Protein 6WSK (pdb70)

Foldseek 3Di:
DDALLVLLLLVFAAAQAQDPNAHQRGRPDHGDDVVVSVVVSVVLLVVLVVLQCPDPQRNLLLVQDDRQLNSLSSSVCSNPNSVVSSVPRVLSVCSSVVVLVVSLVVQCVDPVCVVQVLSSNQSSVSSNPVDNVSCPVVVFWDRDKKKKKKFKAWPDPSHFWAPPVATEAEAQTKIKIKMQMPPCPWDWQWKAKQNFIWGWDWDPVTITITMGHRYPPDFDDPPDWDKGKIWIAIDQQAIAIDIHIYGYDYPVPCVVRVDHHTFRIKMWMWITGNDDNHIGTRDIDGD

Secondary structure (DSSP, 8-state):
---HHHHHHHHS-EEEEEE--EEEETEE--B--HHHHHHHHHHHHHHHHHHHHH-TTTHHHHHHS-HHHHHHHHHHHHHH-HHHHHT-HHHHHHHHTT-HHHHHHHHHTSHHHHHSHHHHHHHHHHHHHSS-HHHHTTTTB-SS-EEEEEEEEETTTTB--EE--EEEEESS-EEEEEEEEESTT--B-EEEETTEEEE-EEE--EEEEEEEE-TTPPPPPTT--EEEEEEEEBSSS-EEEEEEEEEEE-STTGGGGSSSEE-S-EEEEEE-BSS-SS-EEEEEEE-

Nearest PDB structures (foldseek):
  6wsk-assembly1_A  TM=1.003E+00  e=3.583E-63  Tequatrovirus T4
  4wtv-assembly1_A  TM=9.875E-01  e=9.899E-20  Homo sapiens
  2ntg-assembly1_A  TM=9.918E-01  e=1.244E-19  Tequatrovirus T4
  6iih-assembly1_B  TM=9.954E-01  e=2.771E-19  Tequatrovirus T4
  5vnq-assembly1_A  TM=9.896E-01  e=2.934E-19  Tequatrovirus T4

Organism: Rattus norvegicus (NCBI:txid10116)

InterPro domains:
  IPR029204 CB1 cannabinoid receptor-interacting protein 1 [PF15043] (6-163)
  IPR029204 CB1 cannabinoid receptor-interacting protein 1 [PTHR31952] (1-163)

Sequence (287 aa):
GMNIFEMLRIDQRLRLKIYKYTIGIGHLLGVITKDEAEKLFNQDVDAAVRGILRNAKLKPVYDSLDAVRRAALINMVFQMGETGVAGFTNSLRMLQQKRWDEAAVNLAKSSIWYNQTPNRAKRVITTFRRTGTWDAYAAHMGDLPGIVRLSIALRIQPNDGPVFFKRTIKLLTGSSSYKVEVKIKPTTLQVENISIGGVLVPLELKCRVVYTGIYDTEGVAPTKSGERQPIQITMPFTDIGTFETVWQVKFYNYHKRDHCQWGSPFSSVIEEYECKPNETRSSLMWVNKESFL

Solvent-accessible surface area: 15474 Å² total; per-residue (Å²): 117,45,55,16,66,75,0,0,93,28,19,31,88,41,74,54,118,77,102,190,162,28,10,1,8,15,42,116,120,82,121,40,75,132,111,95,1,72,139,41,1,55,90,29,3,73,46,7,35,141,6,0,73,183,24,94,99,0,84,57,4,25,66,40,6,60,80,30,27,76,4,0,1,9,0,2,7,26,54,60,31,37,116,33,0,10,54,38,66,76,4,9,108,24,2,75,93,112,117,53,95,80,0,10,102,46,2,38,160,24,119,9,53,99,126,49,55,63,19,0,122,34,0,15,20,0,0,110,40,18,52,50,97,25,0,66,60,12,94,28,29,52,99,42,44,5,47,0,6,1,12,0,67,34,55,126,131,90,11,75,5,25,30,168,169,25,1,18,0,25,24,53,22,36,2,104,3,69,0,78,0,89,59,76,114,25,103,7,123,53,0,24,0,38,68,34,103,0,87,12,107,96,99,164,108,24,22,11,43,13,93,2,65,0,126,86,36,70,65,19,160,107,78,100,125,56,81,11,102,0,27,0,66,14,83,136,31,32,30,0,49,22,70,4,51,0,40,7,18,60,167,150,100,116,92,68,15,123,179,39,42,86,4,56,30,0,24,0,54,0,14,5,11,134,118,99,105,62,4,40,54,53,116,76,27,41,131

Radius of gyration: 22.79 Å; Cα contacts (8 Å, |Δi|>4): 601; chains: 1; bounding box: 41×59×58 Å

GO terms:
  GO:0005515 protein binding (F, IDA)
  GO:0031718 type 1 cannabinoid receptor binding (F, IPI)

B-factor: mean 41.21, std 32.48, range [12.9, 274.69]

Structure (mmCIF, N/CA/C/O backbone):
data_6WSK
#
_entry.id   6WSK
#
_cell.length_a   68.177
_cell.length_b   68.177
_cell.length_c   146.648
_cell.angle_alpha   90.000
_cell.angle_beta   90.000
_cell.angle_gamma   90.000
#
_symmetry.space_group_name_H-M   'P 41 21 2'
#
loop_
_entity.id
_entity.type
_entity.pdbx_description
1 polymer 'Endolysin,CB1 cannabinoid receptor-interacting protein 1 fusion'
2 water water
#
loop_
_atom_site.group_PDB
_atom_site.id
_atom_site.type_symbol
_atom_site.label_atom_id
_atom_site.label_alt_id
_atom_site.label_comp_id
_atom_site.label_asym_id
_atom_site.label_entity_id
_atom_site.label_seq_id
_atom_site.pdbx_PDB_ins_code
_atom_site.Cartn_x
_atom_site.Cartn_y
_atom_site.Cartn_z
_atom_site.occupancy
_atom_site.B_iso_or_equiv
_atom_site.auth_seq_id
_atom_site.auth_comp_id
_atom_site.auth_asym_id
_atom_site.auth_atom_id
_atom_site.pdbx_PDB_model_num
ATOM 1 N N . GLY A 1 18 ? 39.77067 42.23301 30.69919 1.000 44.03881 -165 GLY A N 1
ATOM 2 C CA . GLY A 1 18 ? 40.69030 43.28307 31.10968 1.000 37.39150 -165 GLY A CA 1
ATOM 3 C C . GLY A 1 18 ? 41.42004 42.98940 32.40986 1.000 37.95314 -165 GLY A C 1
ATOM 4 O O . GLY A 1 18 ? 41.93854 43.89764 33.05976 1.000 28.92847 -165 GLY A O 1
ATOM 8 N N . MET A 1 19 ? 41.43424 41.71949 32.80027 1.000 26.40749 -164 MET A N 1
ATOM 9 C CA . MET A 1 19 ? 42.22548 41.27593 33.93846 1.000 35.57637 -164 MET A CA 1
ATOM 10 C C . MET A 1 19 ? 43.67653 41.70779 33.74664 1.000 21.63742 -164 MET A C 1
ATOM 11 O O . MET A 1 19 ? 44.14830 41.84375 32.61175 1.000 25.10360 -164 MET A O 1
ATOM 25 N N . ASN A 1 20 ? 44.42309 41.86001 34.85145 1.000 21.63337 -163 ASN A N 1
ATOM 26 C CA . ASN A 1 20 ? 45.72569 42.50411 34.72700 1.000 21.08193 -163 ASN A CA 1
ATOM 27 C C . ASN A 1 20 ? 46.57846 42.28506 35.97666 1.000 18.15695 -163 ASN A C 1
ATOM 28 O O . ASN A 1 20 ? 46.16217 41.66498 36.96344 1.000 18.98873 -163 ASN A O 1
ATOM 39 N N . ILE A 1 21 ? 47.80812 42.77900 35.90689 1.000 16.21166 -162 ILE A N 1
ATOM 40 C CA . ILE A 1 21 ? 48.78444 42.56157 36.96259 1.000 16.83112 -162 ILE A CA 1
ATOM 41 C C . ILE A 1 21 ? 48.30537 43.07078 38.31737 1.000 16.53791 -162 ILE A C 1
ATOM 42 O O . ILE A 1 21 ? 48.63184 42.48373 39.35497 1.000 18.38292 -162 ILE A O 1
ATOM 58 N N . PHE A 1 22 ? 47.61037 44.21445 38.35479 1.000 18.29994 -161 PHE A N 1
ATOM 59 C CA . PHE A 1 22 ? 47.14362 44.73399 39.63274 1.000 19.37248 -161 PHE A CA 1
ATOM 60 C C . PHE A 1 22 ? 46.18003 43.76088 40.30903 1.000 19.68993 -161 PHE A C 1
ATOM 61 O O . PHE A 1 22 ? 46.33244 43.43307 41.49349 1.000 20.28844 -161 PHE A O 1
ATOM 78 N N . GLU A 1 23 ? 45.20587 43.24853 39.56341 1.000 17.73387 -160 GLU A N 1
ATOM 79 C CA . GLU A 1 23 ? 44.26316 42.29862 40.15065 1.000 16.80016 -160 GLU A CA 1
ATOM 80 C C . GLU A 1 23 ? 44.94803 40.98106 40.45591 1.000 22.32105 -160 GLU A C 1
ATOM 81 O O . GLU A 1 23 ? 44.61881 40.28795 41.42679 1.000 20.74656 -160 GLU A O 1
ATOM 93 N N . MET A 1 24 ? 45.89057 40.59952 39.61197 1.000 18.33338 -159 MET A N 1
ATOM 94 C CA . MET A 1 24 ? 46.62477 39.37094 39.85046 1.000 18.28666 -159 MET A CA 1
ATOM 95 C C . MET A 1 24 ? 47.36375 39.42331 41.17207 1.000 20.73339 -159 MET A C 1
ATOM 96 O O . MET A 1 24 ? 47.29391 38.48329 41.97654 1.000 17.81632 -159 MET A O 1
ATOM 110 N N . LEU A 1 25 ? 48.06302 40.53413 41.43069 1.000 17.12240 -158 LEU A N 1
ATOM 111 C CA . LEU A 1 25 ? 48.76852 40.69042 42.67733 1.000 18.18978 -158 LEU A CA 1
ATOM 112 C C . LEU A 1 25 ? 47.80877 40.84607 43.84607 1.000 18.67416 -158 LEU A C 1
ATOM 113 O O . LEU A 1 25 ? 48.13303 40.40877 44.94989 1.000 18.23341 -158 LEU A O 1
ATOM 129 N N . ARG A 1 26 ? 46.62631 41.43552 43.64971 1.000 19.65504 -157 ARG A N 1
ATOM 130 C CA . ARG A 1 26 ? 45.66225 41.48605 44.75231 1.000 20.59248 -157 ARG A CA 1
ATOM 131 C C . ARG A 1 26 ? 45.20822 40.08885 45.16636 1.000 19.08669 -157 ARG A C 1
ATOM 132 O O . ARG A 1 26 ? 44.94110 39.85364 46.35103 1.000 22.74272 -157 ARG A O 1
ATOM 153 N N . ILE A 1 27 ? 45.16559 39.13467 44.22971 1.000 20.60661 -156 ILE A N 1
ATOM 154 C CA . ILE A 1 27 ? 44.84718 37.75019 44.56122 1.000 18.66046 -156 ILE A CA 1
ATOM 155 C C . ILE A 1 27 ? 46.03694 37.07541 45.23416 1.000 19.83704 -156 ILE A C 1
ATOM 156 O O . ILE A 1 27 ? 45.87279 36.31772 46.20383 1.000 22.90906 -156 ILE A O 1
ATOM 172 N N . ASP A 1 28 ? 47.25938 37.31580 44.73390 1.000 19.13484 -155 ASP A N 1
ATOM 173 C CA . ASP A 1 28 ? 48.42364 36.55734 45.17151 1.000 20.06117 -155 ASP A CA 1
ATOM 174 C C . ASP A 1 28 ? 49.08451 37.07840 46.44449 1.000 23.32849 -155 ASP A C 1
ATOM 175 O O . ASP A 1 28 ? 49.87280 36.33707 47.04630 1.000 24.63843 -155 ASP A O 1
AT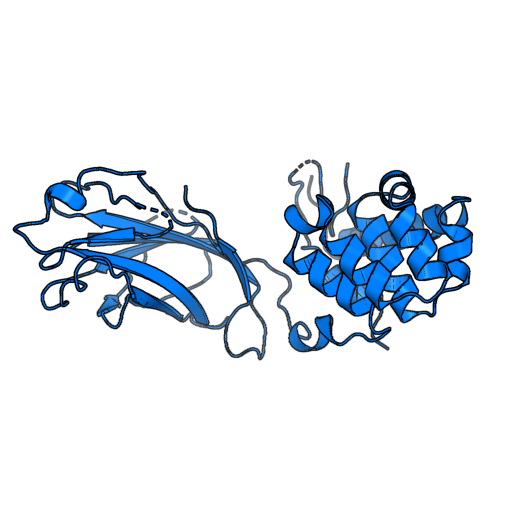OM 184 N N . GLN A 1 29 ? 48.84553 38.33519 46.82581 1.000 19.27444 -154 GLN A N 1
ATOM 185 C CA . GLN A 1 29 ? 49.56399 38.99289 47.91830 1.000 22.84084 -154 GLN A CA 1
ATOM 186 C C . GLN A 1 29 ? 48.55152 39.58177 48.87939 1.000 23.66463 -154 GLN A C 1
ATOM 187 O O . GLN A 1 29 ? 47.74254 40.43381 48.49686 1.000 26.94569 -154 GLN A O 1
ATOM 201 N N . ARG A 1 30 ? 48.59480 39.12864 50.13701 1.000 32.46928 -153 ARG A N 1
ATOM 202 C CA . ARG A 1 30 ? 47.61857 39.60181 51.10204 1.000 46.25939 -153 ARG A CA 1
ATOM 203 C C . ARG A 1 30 ? 47.92161 41.04295 51.48020 1.000 31.68144 -153 ARG A C 1
ATOM 204 O O . ARG A 1 30 ? 49.06477 41.49672 51.42187 1.000 26.45398 -153 ARG A O 1
ATOM 225 N N . LEU A 1 31 ? 46.86968 41.76805 51.82899 1.000 40.42870 -152 LEU A N 1
ATOM 226 C CA . LEU A 1 31 ? 46.97416 43.16314 52.21373 1.000 34.10113 -152 LEU A CA 1
ATOM 227 C C . LEU A 1 31 ? 47.08346 43.23423 53.73260 1.000 48.38162 -152 LEU A C 1
ATOM 228 O O . LEU A 1 31 ? 46.30901 42.58446 54.43748 1.000 38.00290 -152 LEU A O 1
ATOM 244 N N . ARG A 1 32 ? 48.05429 43.99235 54.23261 1.000 56.27733 -151 ARG A N 1
ATOM 245 C CA . ARG A 1 32 ? 48.16032 44.24219 55.66172 1.000 54.72201 -151 ARG A CA 1
ATOM 246 C C . ARG A 1 32 ? 48.30184 45.73382 55.90266 1.000 41.26204 -151 ARG A C 1
ATOM 247 O O . ARG A 1 32 ? 49.11441 46.40217 55.26122 1.000 45.09707 -151 ARG A O 1
ATOM 268 N N . LEU A 1 33 ? 47.51439 46.24548 56.84388 1.000 65.17549 -150 LEU A N 1
ATOM 269 C CA . LEU A 1 33 ? 47.55952 47.64868 57.22270 1.000 65.19409 -150 LEU A CA 1
ATOM 270 C C . LEU A 1 33 ? 48.43556 47.91358 58.44299 1.000 74.61727 -150 LEU A C 1
ATOM 271 O O . LEU A 1 33 ? 48.63630 49.07969 58.79741 1.000 80.04603 -150 LEU A O 1
ATOM 287 N N . LYS A 1 34 ? 48.96953 46.87288 59.08213 1.000 79.06462 -149 LYS A N 1
ATOM 288 C CA . LYS A 1 34 ? 49.89980 47.02887 60.19157 1.000 78.17019 -149 LYS A CA 1
ATOM 289 C C . LYS A 1 34 ? 51.16458 46.23783 59.89542 1.000 52.90701 -149 LYS A C 1
ATOM 290 O O . LYS A 1 34 ? 51.10374 45.15715 59.30331 1.000 52.03594 -149 LYS A O 1
ATOM 309 N N . ILE A 1 35 ? 52.31089 46.76728 60.32889 1.000 45.50382 -148 ILE A N 1
ATOM 310 C CA . ILE A 1 35 ? 53.58724 46.17015 59.95558 1.000 38.93105 -148 ILE A CA 1
ATOM 311 C C . ILE A 1 35 ? 53.62812 44.70744 60.37121 1.000 51.23058 -148 ILE A C 1
ATOM 312 O O . ILE A 1 35 ? 53.14736 44.32818 61.44762 1.000 53.93804 -148 ILE A O 1
ATOM 328 N N . TYR A 1 36 ? 54.22993 43.88205 59.51623 1.000 58.03033 -147 TYR A N 1
ATOM 329 C CA . TYR A 1 36 ? 54.35685 42.44753 59.72289 1.000 83.56076 -147 TYR A CA 1
ATOM 330 C C . TYR A 1 36 ? 55.59010 41.97872 58.96303 1.000 99.80757 -147 TYR A C 1
ATOM 331 O O . TYR A 1 36 ? 55.97808 42.58177 57.95891 1.000 113.12657 -147 TYR A O 1
ATOM 349 N N . LYS A 1 37 ? 56.21384 40.91129 59.45467 1.000 106.52563 -146 LYS A N 1
ATOM 350 C CA . LYS A 1 37 ? 57.42980 40.38797 58.82686 1.000 106.24647 -146 LYS A CA 1
ATOM 351 C C . LYS A 1 37 ? 57.09135 39.51407 57.62017 1.000 88.50794 -146 LYS A C 1
ATOM 352 O O . LYS A 1 37 ? 56.49139 38.44639 57.76469 1.000 61.37832 -146 LYS A O 1
ATOM 371 N N . TYR A 1 43 ? 60.71073 43.03630 57.48814 1.000 75.00127 -140 TYR A N 1
ATOM 372 C CA . TYR A 1 43 ? 59.46020 43.70978 57.82484 1.000 88.03481 -140 TYR A CA 1
ATOM 373 C C . TYR A 1 43 ? 58.63386 43.92218 56.56343 1.000 71.02428 -140 TYR A C 1
ATOM 374 O O . TYR A 1 43 ? 59.18346 43.90032 55.45265 1.000 57.24623 -140 TYR A O 1
ATOM 391 N N . THR A 1 44 ? 57.32774 44.15530 56.70579 1.000 55.97830 -139 THR A N 1
ATOM 392 C CA . THR A 1 44 ? 56.45589 44.26639 55.54351 1.000 47.80167 -139 THR A CA 1
ATOM 393 C C . THR A 1 44 ? 55.14447 44.92216 55.94651 1.000 59.99493 -139 THR A C 1
ATOM 394 O O . THR A 1 44 ? 54.69920 44.80016 57.09014 1.000 72.31406 -139 THR A O 1
ATOM 405 N N . ILE A 1 45 ? 54.52733 45.61745 54.98496 1.000 50.76280 -138 ILE A N 1
ATOM 406 C CA . ILE A 1 45 ? 53.24344 46.27890 55.19178 1.000 49.36541 -138 ILE A CA 1
ATOM 407 C C . ILE A 1 45 ? 52.52564 46.40028 53.85122 1.000 33.17333 -138 ILE A C 1
ATOM 408 O O . ILE A 1 45 ? 53.12698 46.25091 52.79398 1.000 31.05275 -138 ILE A O 1
ATOM 424 N N . GLY A 1 46 ? 51.23385 46.71609 53.90284 1.000 26.72864 -137 GLY A N 1
ATOM 425 C CA . GLY A 1 46 ? 50.47504 46.94208 52.67632 1.000 31.04983 -137 GLY A CA 1
ATOM 426 C C . GLY A 1 46 ? 50.32449 45.65812 51.88733 1.000 35.25719 -137 GLY A C 1
ATOM 427 O O . GLY A 1 46 ? 50.16190 44.57045 52.45129 1.000 28.45299 -137 GLY A O 1
ATOM 431 N N . ILE A 1 47 ? 50.37522 45.77868 50.56475 1.000 26.13905 -136 ILE A N 1
ATOM 432 C CA . ILE A 1 47 ? 50.31081 44.60282 49.68351 1.000 30.47122 -136 ILE A CA 1
ATOM 433 C C . ILE A 1 47 ? 51.77006 44.23669 49.40386 1.000 29.47151 -136 ILE A C 1
ATOM 434 O O . ILE A 1 47 ? 52.35981 44.60538 48.39202 1.000 26.36244 -136 ILE A O 1
ATOM 450 N N . GLY A 1 48 ? 52.35778 43.54098 50.36149 1.000 37.17449 -135 GLY A N 1
ATOM 451 C CA . GLY A 1 48 ? 53.71488 43.05864 50.19801 1.000 38.09080 -135 GLY A CA 1
ATOM 452 C C . GLY A 1 48 ? 54.75926 44.13809 50.03767 1.000 30.24894 -135 GLY A C 1
ATOM 453 O O . GLY A 1 48 ? 55.74408 43.93837 49.31664 1.000 39.13426 -135 GLY A O 1
ATOM 457 N N . HIS A 1 49 ? 54.58723 45.27430 50.71048 1.000 30.77248 -134 HIS A N 1
ATOM 458 C CA . HIS A 1 49 ? 55.60529 46.31402 50.69378 1.000 33.21269 -134 HIS A CA 1
ATOM 459 C C . H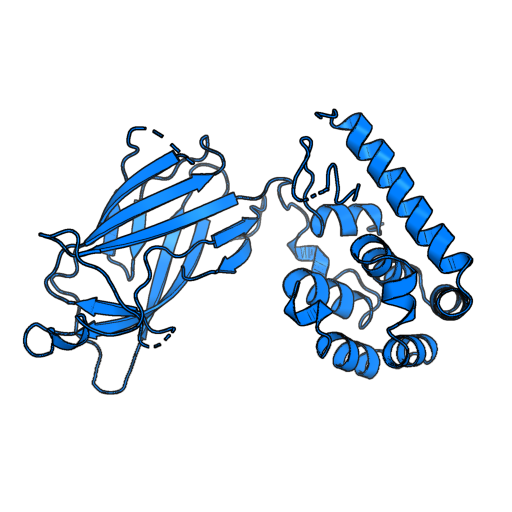IS A 1 49 ? 56.64976 46.01882 51.76269 1.000 41.23390 -134 HIS A C 1
ATOM 460 O O . HIS A 1 49 ? 56.38502 46.16558 52.95942 1.000 40.47372 -134 HIS A O 1
ATOM 474 N N . LEU A 1 50 ? 57.84362 45.64632 51.32018 1.000 41.53004 -133 LEU A N 1
ATOM 475 C CA . LEU A 1 50 ? 58.97433 45.39455 52.20035 1.000 62.38291 -133 LEU A CA 1
ATOM 476 C C . LEU A 1 50 ? 59.49186 46.69970 52.80060 1.000 70.41971 -133 LEU A C 1
ATOM 477 O O . LEU A 1 50 ? 59.23579 47.79289 52.29216 1.000 59.04885 -133 LEU A O 1
ATOM 493 N N . LEU A 1 51 ? 60.24605 46.57425 53.89031 1.000 93.58443 -132 LEU A N 1
ATOM 494 C CA . LEU A 1 51 ? 60.80751 47.73944 54.57269 1.000 76.20373 -132 LEU A CA 1
ATOM 495 C C . LEU A 1 51 ? 62.25494 47.48632 55.00676 1.000 87.33128 -132 LEU A C 1
ATOM 496 O O . LEU A 1 51 ? 62.62743 46.36792 55.37628 1.000 87.73067 -132 LEU A O 1
ATOM 512 N N . GLY A 1 74 ? 52.86034 52.99510 62.96702 1.000 77.37153 -109 GLY A N 1
ATOM 513 C CA . GLY A 1 74 ? 53.09165 51.80162 62.17252 1.000 83.61399 -109 GLY A CA 1
ATOM 514 C C . GLY A 1 74 ? 51.82934 51.23093 61.55625 1.000 72.16173 -109 GLY A C 1
ATOM 515 O O . GLY A 1 74 ? 51.73890 50.02906 61.29796 1.000 58.50911 -109 GLY A O 1
ATOM 518 N N . VAL A 1 75 ? 50.85652 52.10451 61.31243 1.000 66.97607 -108 VAL A N 1
ATOM 519 C CA . VAL A 1 75 ? 49.55600 51.72965 60.77720 1.000 60.88035 -108 VAL A CA 1
ATOM 520 C C . VAL A 1 75 ? 49.21974 52.68134 59.63733 1.000 66.58424 -108 VAL A C 1
ATOM 521 O O . VAL A 1 75 ? 49.25273 53.90479 59.81424 1.000 68.48230 -108 VAL A O 1
ATOM 534 N N . ILE A 1 76 ? 48.89585 52.12059 58.47210 1.000 61.06490 -107 ILE A N 1
ATOM 535 C CA . ILE A 1 76 ? 48.47436 52.90937 57.32140 1.000 50.56984 -107 ILE A CA 1
ATOM 536 C C . ILE A 1 76 ? 47.00715 52.61548 57.03266 1.000 34.89143 -107 ILE A C 1
ATOM 537 O O . ILE A 1 76 ? 46.42154 51.65258 57.53745 1.000 42.51627 -107 ILE A O 1
ATOM 553 N N . THR A 1 77 ? 46.40730 53.47934 56.21631 1.000 37.20603 -106 THR A N 1
ATOM 554 C CA . THR A 1 77 ? 45.02149 53.34732 55.79485 1.000 56.66006 -106 THR A CA 1
ATOM 555 C C . THR A 1 77 ? 44.94715 52.55450 54.49156 1.000 61.95264 -106 THR A C 1
ATOM 556 O O . THR A 1 77 ? 45.95497 52.29288 53.83485 1.000 60.94218 -106 THR A O 1
ATOM 567 N N . LYS A 1 78 ? 43.72917 52.18446 54.10250 1.000 79.45712 -105 LYS A N 1
ATOM 568 C CA . LYS A 1 78 ? 43.57341 51.40781 52.87981 1.000 81.36895 -105 LYS A CA 1
ATOM 569 C C . LYS A 1 78 ? 44.03568 52.20286 51.66127 1.000 71.83655 -105 LYS A C 1
ATOM 570 O O . LYS A 1 78 ? 44.77537 51.68865 50.81199 1.000 48.40373 -105 LYS A O 1
ATOM 589 N N . ASP A 1 79 ? 43.62614 53.47015 51.56590 1.000 76.29705 -104 ASP A N 1
ATOM 590 C CA . ASP A 1 79 ? 44.01967 54.28248 50.41800 1.000 70.47297 -104 ASP A CA 1
ATOM 591 C C . ASP A 1 79 ? 45.53513 54.42855 50.33180 1.000 50.80848 -104 ASP A C 1
ATOM 592 O O . ASP A 1 79 ? 46.10356 54.44377 49.23438 1.000 36.30527 -104 ASP A O 1
ATOM 601 N N . GLU A 1 80 ? 46.20699 54.54920 51.47604 1.000 41.44587 -103 GLU A N 1
ATOM 602 C CA . GLU A 1 80 ? 47.65967 54.69158 51.47235 1.000 42.86334 -103 GLU A CA 1
ATOM 603 C C . GLU A 1 80 ? 48.34546 53.38391 51.07709 1.000 38.04121 -103 GLU A C 1
ATOM 604 O O . GLU A 1 80 ? 49.40287 53.39910 50.43082 1.000 29.48634 -103 GLU A O 1
ATOM 616 N N . ALA A 1 81 ? 47.78113 52.24797 51.48902 1.000 31.24660 -102 ALA A N 1
ATOM 617 C CA . ALA A 1 81 ? 48.28147 50.95782 51.01974 1.000 27.22459 -102 ALA A CA 1
ATOM 618 C C . ALA A 1 81 ? 48.11212 50.83705 49.51328 1.000 37.99497 -102 ALA A C 1
ATOM 619 O O . ALA A 1 81 ? 48.99994 50.32968 48.80878 1.000 26.08167 -102 ALA A O 1
ATOM 626 N N . GLU A 1 82 ? 46.97345 51.30277 49.00000 1.000 30.35959 -101 GLU A N 1
ATOM 627 C CA . GLU A 1 82 ? 46.73092 51.21604 47.56316 1.000 34.31860 -101 GLU A CA 1
ATOM 628 C C . GLU A 1 82 ? 47.71771 52.08556 46.78880 1.000 33.98834 -101 GLU A C 1
ATOM 629 O O . GLU A 1 82 ? 48.25239 51.66950 45.75509 1.000 23.56982 -101 GLU A O 1
ATOM 641 N N . LYS A 1 83 ? 47.98772 53.29552 47.26836 1.000 27.99275 -100 LYS A N 1
ATOM 642 C CA . LYS A 1 83 ? 48.99190 54.12146 46.60686 1.000 25.95789 -100 LYS A CA 1
ATOM 643 C C . LYS A 1 83 ? 50.37874 53.47682 46.66210 1.000 21.72935 -100 LYS A C 1
ATOM 644 O O . LYS A 1 83 ? 51.12942 53.51836 45.68274 1.000 24.44370 -100 LYS A O 1
ATOM 663 N N . LEU A 1 84 ? 50.74033 52.87980 47.80146 1.000 25.00089 -99 LEU A N 1
ATOM 664 C CA . LEU A 1 84 ? 52.01507 52.18133 47.90409 1.000 21.11648 -99 LEU A CA 1
ATOM 665 C C . LEU A 1 84 ? 52.06091 51.00804 46.93565 1.000 21.27551 -99 LEU A C 1
ATOM 666 O O . LEU A 1 84 ? 53.10019 50.73693 46.32124 1.000 22.82169 -99 LEU A O 1
ATOM 682 N N . PHE A 1 85 ? 50.93919 50.32494 46.78276 1.000 20.98292 -98 PHE A N 1
ATOM 683 C CA . PHE A 1 85 ? 50.86701 49.18887 45.87551 1.000 20.53869 -98 PHE A CA 1
ATOM 684 C C . PHE A 1 85 ? 51.10897 49.64065 44.45876 1.000 21.14404 -98 PHE A C 1
ATOM 685 O O . PHE A 1 85 ? 51.90591 49.04375 43.74147 1.000 20.51327 -98 PHE A O 1
ATOM 702 N N . ASN A 1 86 ? 50.44680 50.72646 44.05180 1.000 20.82285 -97 ASN A N 1
ATOM 703 C CA . ASN A 1 86 ? 50.63539 51.21179 42.69400 1.000 21.58040 -97 ASN A CA 1
ATOM 704 C C . ASN A 1 86 ? 52.07628 51.62485 42.47575 1.000 23.41330 -97 ASN A C 1
ATOM 705 O O . ASN A 1 86 ? 52.65135 51.35162 41.41912 1.000 23.34424 -97 ASN A O 1
ATOM 716 N N . GLN A 1 87 ? 52.68481 52.27440 43.48020 1.000 23.21298 -96 GLN A N 1
ATOM 717 C CA . GLN A 1 87 ? 54.08390 52.65492 43.38876 1.000 22.66235 -96 GLN A CA 1
ATOM 718 C C . GLN A 1 87 ? 54.97245 51.43039 43.29546 1.000 21.63670 -96 GLN A C 1
ATOM 719 O O . GLN A 1 87 ? 55.96053 51.43231 42.55287 1.000 22.33234 -96 GLN A O 1
ATOM 733 N N . ASP A 1 88 ? 54.60540 50.35738 43.99695 1.000 24.27820 -95 ASP A N 1
ATOM 734 C CA . ASP A 1 88 ? 55.44176 49.16559 43.96858 1.000 23.74025 -95 ASP A CA 1
ATOM 735 C C . ASP A 1 88 ? 55.31840 48.42417 42.63144 1.000 23.11458 -95 ASP A C 1
ATOM 736 O O . ASP A 1 88 ? 56.31254 47.89757 42.11805 1.000 24.07962 -95 ASP A O 1
ATOM 745 N N . VAL A 1 89 ? 54.12938 48.37308 42.04380 1.000 21.79807 -94 VAL A N 1
ATOM 746 C CA . VAL A 1 89 ? 54.00456 47.82742 40.69015 1.000 20.24713 -94 VAL A CA 1
ATOM 747 C C . VAL A 1 89 ? 54.83552 48.65053 39.71475 1.000 21.94021 -94 VAL A C 1
ATOM 748 O O . VAL A 1 89 ? 55.56302 48.10648 38.87831 1.000 20.93328 -94 VAL A O 1
ATOM 761 N N . ASP A 1 90 ? 54.72423 49.98229 39.79513 1.000 21.68261 -93 ASP A N 1
ATOM 762 C CA . ASP A 1 90 ? 55.55674 50.85551 38.97252 1.000 32.32489 -93 ASP A CA 1
ATOM 763 C C . ASP A 1 90 ? 57.03713 50.55084 39.14742 1.000 22.86597 -93 ASP A C 1
ATOM 764 O O . ASP A 1 90 ? 57.78712 50.49583 38.16696 1.000 25.14943 -93 ASP A O 1
ATOM 773 N N . ALA A 1 91 ? 57.48114 50.37669 40.39228 1.000 25.19438 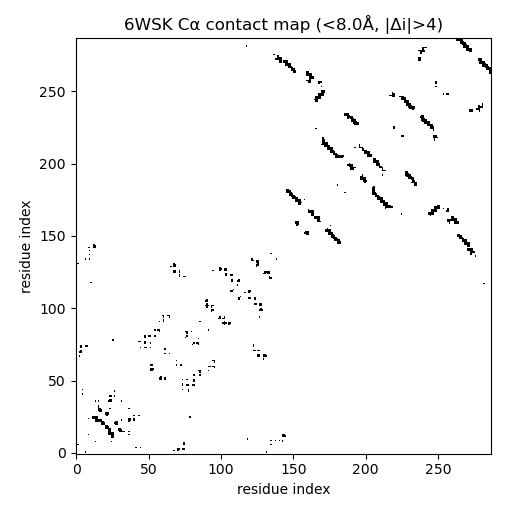-92 ALA A N 1
ATOM 774 C CA . ALA A 1 91 ? 58.89061 50.10791 40.64521 1.000 26.97662 -92 ALA A CA 1
ATOM 775 C C . ALA A 1 91 ? 59.31590 48.77846 40.04578 1.000 24.57407 -92 ALA A C 1
ATOM 776 O O . ALA A 1 91 ? 60.45860 48.64235 39.60428 1.000 26.04076 -92 ALA A O 1
ATOM 783 N N . ALA A 1 92 ? 58.42587 47.78851 40.05625 1.000 23.41662 -91 ALA A N 1
ATOM 784 C CA . ALA A 1 92 ? 58.74685 46.49758 39.45534 1.000 22.43190 -91 ALA A CA 1
ATOM 785 C C . ALA A 1 92 ? 58.92957 46.61457 37.94860 1.000 22.44962 -91 ALA A C 1
ATOM 786 O O . ALA A 1 92 ? 59.87549 46.05216 37.38828 1.000 23.14086 -91 ALA A O 1
ATOM 793 N N . VAL A 1 93 ? 58.05065 47.35222 37.27153 1.000 20.72682 -90 VAL A N 1
ATOM 794 C CA . VAL A 1 93 ? 58.19496 47.50821 35.82600 1.000 17.39431 -90 VAL A CA 1
ATOM 795 C C . VAL A 1 93 ? 59.44948 48.32001 35.50603 1.000 21.29736 -90 VAL A C 1
ATOM 796 O O . VAL A 1 93 ? 60.20554 47.98584 34.59043 1.000 22.32140 -90 VAL A O 1
ATOM 809 N N . ARG A 1 94 ? 59.68950 49.40125 36.25186 1.000 23.80357 -89 ARG A N 1
ATOM 810 C CA . ARG A 1 94 ? 60.89575 50.19028 36.01801 1.000 28.25499 -89 ARG A CA 1
ATOM 811 C C . ARG A 1 94 ? 62.14470 49.34344 36.20738 1.000 25.58752 -89 ARG A C 1
ATOM 812 O O . ARG A 1 94 ? 63.10675 49.46981 35.44704 1.000 25.42972 -89 ARG A O 1
ATOM 833 N N . GLY A 1 95 ? 62.13591 48.45376 37.19885 1.000 24.00755 -88 GLY A N 1
ATOM 834 C CA . GLY A 1 95 ? 63.28290 47.58326 37.42358 1.000 29.35594 -88 GLY A CA 1
ATOM 835 C C . GLY A 1 95 ? 63.48217 46.58466 36.30558 1.000 25.66157 -88 GLY A C 1
ATOM 836 O O . GLY A 1 95 ? 64.61542 46.30411 35.90973 1.000 27.17738 -88 GLY A O 1
ATOM 840 N N . ILE A 1 96 ? 62.39011 46.03971 35.77227 1.000 23.81071 -87 ILE A N 1
ATOM 841 C CA . ILE A 1 96 ? 62.50443 45.19378 34.58863 1.000 18.34898 -87 ILE A CA 1
ATOM 842 C C . ILE A 1 96 ? 63.16470 45.96953 33.45571 1.000 23.10261 -87 ILE A C 1
ATOM 843 O O . ILE A 1 96 ? 64.06283 45.46398 32.77100 1.000 22.28673 -87 ILE A O 1
ATOM 859 N N . LEU A 1 97 ? 62.70081 47.19158 33.21359 1.000 21.81794 -86 LEU A N 1
ATOM 860 C CA . LEU A 1 97 ? 63.11151 47.87839 31.99272 1.000 21.01416 -86 LEU A CA 1
ATOM 861 C C . LEU A 1 97 ? 64.56402 48.33534 32.07884 1.000 25.77951 -86 LEU A C 1
ATOM 862 O O . LEU A 1 97 ? 65.23923 48.44894 31.04435 1.000 25.12612 -86 LEU A O 1
ATOM 878 N N . ARG A 1 98 ? 65.04148 48.61013 33.28388 1.000 25.91023 -85 ARG A N 1
ATOM 879 C CA . ARG A 1 98 ? 66.42738 49.00959 33.52010 1.000 31.17231 -85 ARG A CA 1
ATOM 880 C C . ARG A 1 98 ? 67.40314 47.84277 33.47247 1.000 34.50305 -85 ARG A C 1
ATOM 881 O O . ARG A 1 98 ? 68.60588 48.07227 33.32801 1.000 36.00041 -85 ARG A O 1
ATOM 902 N N . ASN A 1 99 ? 66.92036 46.61164 33.63474 1.000 24.67921 -84 ASN A N 1
ATOM 903 C CA . ASN A 1 99 ? 67.76407 45.43847 33.79748 1.000 24.08097 -84 ASN A CA 1
ATOM 904 C C . ASN A 1 99 ? 68.02303 44.77890 32.45221 1.000 26.37340 -84 ASN A C 1
ATOM 905 O O . ASN A 1 99 ? 67.08837 44.32148 31.77469 1.000 27.97356 -84 ASN A O 1
ATOM 916 N N . ALA A 1 100 ? 69.29697 44.69938 32.07068 1.000 29.04912 -83 ALA A N 1
ATOM 917 C CA . ALA A 1 100 ? 69.62423 44.21788 30.73360 1.000 30.37244 -83 ALA A CA 1
ATOM 918 C C . ALA A 1 100 ? 69.29302 42.74863 30.54919 1.000 23.96304 -83 ALA A C 1
ATOM 919 O O . ALA A 1 100 ? 69.14110 42.29151 29.40190 1.000 27.61604 -83 ALA A O 1
ATOM 926 N N . LYS A 1 101 ? 69.12707 42.00831 31.63644 1.000 26.12633 -82 LYS A N 1
ATOM 927 C CA . LYS A 1 101 ? 68.68991 40.61604 31.58081 1.000 40.46401 -82 LYS A CA 1
ATOM 928 C C . LYS A 1 101 ? 67.17076 40.46911 31.49887 1.000 29.32588 -82 LYS A C 1
ATOM 929 O O . LYS A 1 101 ? 66.68256 39.52741 30.87119 1.000 34.83799 -82 LYS A O 1
ATOM 948 N N . LEU A 1 102 ? 66.41384 41.40258 32.07198 1.000 24.07254 -81 LEU A N 1
ATOM 949 C CA . LEU A 1 102 ? 64.96213 41.27099 32.06812 1.000 19.55807 -81 LEU A CA 1
ATOM 950 C C . LEU A 1 102 ? 64.29604 42.01278 30.92969 1.000 19.98460 -81 LEU A C 1
ATOM 951 O O . LEU A 1 102 ? 63.28990 41.53349 30.40742 1.000 18.71527 -81 LEU A O 1
ATOM 967 N N . LYS A 1 103 ? 64.83500 43.16398 30.49412 1.000 24.03045 -80 LYS A N 1
ATOM 968 C CA . LYS A 1 103 ? 64.12627 43.93954 29.47479 1.000 22.38996 -80 LYS A CA 1
ATOM 969 C C . LYS A 1 103 ? 63.91957 43.17257 28.17749 1.000 19.80807 -80 LYS A C 1
ATOM 970 O O . LYS A 1 103 ? 62.81075 43.21975 27.62699 1.000 21.77968 -80 LYS A O 1
ATOM 989 N N . PRO A 1 104 ? 64.90436 42.47104 27.61571 1.000 21.04133 -79 PRO A N 1
ATOM 990 C CA . PRO A 1 104 ? 64.63509 41.80125 26.33741 1.000 21.86715 -79 PRO A CA 1
ATOM 991 C C . PRO A 1 104 ? 63.53507 40.75861 26.44325 1.000 20.20222 -79 PRO A C 1
ATOM 992 O O . PRO A 1 104 ? 62.71403 40.60769 25.52875 1.000 22.81924 -79 PRO A O 1
ATOM 1003 N N . VAL A 1 105 ? 63.50528 40.01576 27.55495 1.000 21.29787 -78 VAL A N 1
ATOM 1004 C CA . VAL A 1 105 ? 62.45216 39.02677 27.73859 1.000 18.45728 -78 VAL A CA 1
ATOM 1005 C C . VAL A 1 105 ? 61.09932 39.71961 27.83534 1.000 16.76020 -78 VAL A C 1
ATOM 1006 O O . VAL A 1 105 ? 60.13085 39.34041 27.15635 1.000 18.45017 -78 VAL A O 1
ATOM 1019 N N . TYR A 1 106 ? 61.02674 40.75924 28.67261 1.000 18.14518 -77 TYR A N 1
ATOM 1020 C CA . TYR A 1 106 ? 59.78474 41.50543 28.86733 1.000 20.31403 -77 TYR A CA 1
ATOM 1021 C C . TYR A 1 106 ? 59.28326 42.04226 27.54301 1.000 17.50182 -77 TYR A C 1
ATOM 1022 O O . TYR A 1 106 ? 58.11476 41.85785 27.17615 1.000 19.00330 -77 TYR A O 1
ATOM 1040 N N . ASP A 1 107 ? 60.17632 42.65387 26.76766 1.000 20.96370 -76 ASP A N 1
ATOM 1041 C CA . ASP A 1 107 ? 59.76399 43.20498 25.47095 1.000 18.85689 -76 ASP A CA 1
ATOM 1042 C C . ASP A 1 107 ? 59.12307 42.15482 24.57384 1.000 18.93429 -76 ASP A C 1
ATOM 1043 O O . ASP A 1 107 ? 58.09841 42.41795 23.91956 1.000 22.48310 -76 ASP A O 1
ATOM 1052 N N . SER A 1 108 ? 59.69753 40.93977 24.54680 1.000 18.15267 -75 SER A N 1
ATOM 1053 C CA . SER A 1 108 ? 59.25345 39.87506 23.67194 1.000 21.86499 -75 SER A CA 1
ATOM 1054 C C . SER A 1 108 ? 57.93264 39.27522 24.08266 1.000 20.42426 -75 SER A C 1
ATOM 1055 O O . SER A 1 108 ? 57.30870 38.60110 23.26931 1.000 20.96372 -75 SER A O 1
ATOM 1063 N N . LEU A 1 109 ? 57.51432 39.46400 25.33192 1.000 19.69086 -74 LEU A N 1
ATOM 1064 C CA . LEU A 1 109 ? 56.31206 38.82193 25.83168 1.000 19.50790 -74 LEU A CA 1
ATOM 1065 C C . LEU A 1 109 ? 55.04985 39.61828 25.53609 1.000 18.37494 -74 LEU A C 1
ATOM 1066 O O . LEU A 1 109 ? 55.07011 40.84825 25.46648 1.000 20.70286 -74 LEU A O 1
ATOM 1082 N N . ASP A 1 110 ? 53.94616 38.89869 25.37793 1.000 17.67010 -73 ASP A N 1
ATOM 1083 C CA . ASP A 1 110 ? 52.61868 39.49087 25.32061 1.000 16.61422 -73 ASP A CA 1
ATOM 1084 C C . ASP A 1 110 ? 52.22443 40.06946 26.68236 1.000 16.05821 -73 ASP A C 1
ATOM 1085 O O . ASP A 1 110 ? 52.87240 39.84070 27.69023 1.000 15.61119 -73 ASP A O 1
ATOM 1094 N N . ALA A 1 111 ? 51.15142 40.86058 26.70948 1.000 17.15895 -72 ALA A N 1
ATOM 1095 C CA . ALA A 1 111 ? 50.76975 41.54821 27.93719 1.000 16.80862 -72 ALA A CA 1
ATOM 1096 C C . ALA A 1 111 ? 50.49334 40.59458 29.10062 1.000 16.13344 -72 ALA A C 1
ATOM 1097 O O . ALA A 1 111 ? 50.78108 40.92924 30.25503 1.000 17.22315 -72 ALA A O 1
ATOM 1104 N N . VAL A 1 112 ? 49.88550 39.43528 28.82565 1.000 15.08258 -71 VAL A N 1
ATOM 1105 C CA . VAL A 1 112 ? 49.55873 38.53089 29.91781 1.000 14.55874 -71 VAL A CA 1
ATOM 1106 C C . VAL A 1 112 ? 50.82678 37.91568 30.48440 1.000 15.55725 -71 VAL A C 1
ATOM 1107 O O . VAL A 1 112 ? 51.01245 37.86208 31.69725 1.000 15.28578 -71 VAL A O 1
ATOM 1120 N N . ARG A 1 113 ? 51.70523 37.40171 29.63217 1.000 15.22540 -70 ARG A N 1
ATOM 1121 C CA . ARG A 1 113 ? 52.94803 36.83916 30.15842 1.000 14.19234 -70 ARG A CA 1
ATOM 1122 C C . ARG A 1 113 ? 53.80972 37.91998 30.80155 1.000 17.39998 -70 ARG A C 1
ATOM 1123 O O . ARG A 1 113 ? 54.54699 37.64790 31.75816 1.000 16.24916 -70 ARG A O 1
ATOM 1144 N N . ARG A 1 114 ? 53.73939 39.16403 30.30282 1.000 15.19446 -69 ARG A N 1
ATOM 1145 C CA . ARG A 1 114 ? 54.44861 40.24718 30.97695 1.000 15.99158 -69 ARG A CA 1
ATOM 1146 C C . ARG A 1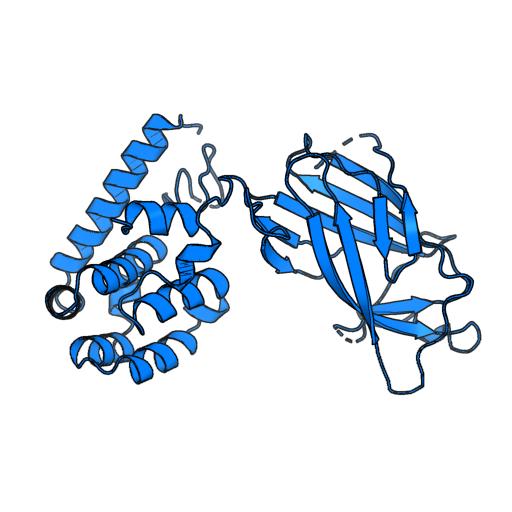 114 ? 53.99329 40.38121 32.43357 1.000 15.54757 -69 ARG A C 1
ATOM 1147 O O . ARG A 1 114 ? 54.79128 40.69160 33.32735 1.000 15.77495 -69 ARG A O 1
ATOM 1168 N N . ALA A 1 115 ? 52.69668 40.23691 32.68461 1.000 14.95574 -68 ALA A N 1
ATOM 1169 C CA . ALA A 1 115 ? 52.19156 40.32786 34.05007 1.000 15.87383 -68 ALA A CA 1
ATOM 1170 C C . ALA A 1 115 ? 52.79895 39.26088 34.94451 1.000 15.71552 -68 ALA A C 1
ATOM 1171 O O . ALA A 1 115 ? 53.11146 39.51460 36.10254 1.000 15.59031 -68 ALA A O 1
ATOM 1178 N N . ALA A 1 116 ? 52.97206 38.05412 34.41488 1.000 15.77945 -67 ALA A N 1
ATOM 1179 C CA . ALA A 1 116 ? 53.60771 37.02246 35.21314 1.000 13.17649 -67 ALA A CA 1
ATOM 1180 C C . ALA A 1 116 ? 55.02271 37.41178 35.59919 1.000 14.30549 -67 ALA A C 1
ATOM 1181 O O . ALA A 1 116 ? 55.44248 37.19314 36.73351 1.000 15.24090 -67 ALA A O 1
ATOM 1188 N N . LEU A 1 117 ? 55.76424 38.03391 34.68256 1.000 14.21927 -66 LEU A N 1
ATOM 1189 C CA . LEU A 1 117 ? 57.10733 38.49391 35.01858 1.000 15.58399 -66 LEU A CA 1
ATOM 1190 C C . LEU A 1 117 ? 57.07817 39.61983 36.04154 1.000 17.72464 -66 LEU A C 1
ATOM 1191 O O . LEU A 1 117 ? 57.89384 39.63935 36.96826 1.000 16.85709 -66 LEU A O 1
ATOM 1207 N N . ILE A 1 118 ? 56.14942 40.55841 35.90734 1.000 14.37365 -65 ILE A N 1
ATOM 1208 C CA . ILE A 1 118 ? 56.04555 41.62023 36.89992 1.000 16.75813 -65 ILE A CA 1
ATOM 1209 C C . ILE A 1 118 ? 55.72153 41.03526 38.26576 1.000 17.55645 -65 ILE A C 1
ATOM 1210 O O . ILE A 1 118 ? 56.25639 41.47258 39.27904 1.000 16.72493 -65 ILE A O 1
ATOM 1226 N N . ASN A 1 119 ? 54.83173 40.04717 38.29814 1.000 16.18245 -64 ASN A N 1
ATOM 1227 C CA . ASN A 1 119 ? 54.46779 39.40008 39.54914 1.000 14.80190 -64 ASN A CA 1
ATOM 1228 C C . ASN A 1 119 ? 55.71326 38.85406 40.25629 1.000 18.74692 -64 ASN A C 1
ATOM 1229 O O . ASN A 1 119 ? 55.93270 39.10442 41.44652 1.000 17.47829 -64 ASN A O 1
ATOM 1240 N N . MET A 1 120 ? 56.54614 38.09634 39.53672 1.000 16.89794 -63 MET A N 1
ATOM 1241 C CA . MET A 1 120 ? 57.77348 37.58957 40.13254 1.000 18.98937 -63 MET A CA 1
ATOM 1242 C C . MET A 1 120 ? 58.65336 38.73256 40.64645 1.000 18.53758 -63 MET A C 1
ATOM 1243 O O . MET A 1 120 ? 59.24580 38.62081 41.72101 1.000 18.68609 -63 MET A O 1
ATOM 1257 N N . VAL A 1 121 ? 58.84353 39.78688 39.84548 1.000 17.48988 -62 VAL A N 1
ATOM 1258 C CA . VAL A 1 121 ? 59.71980 40.88522 40.26687 1.000 19.15531 -62 VAL A CA 1
ATOM 1259 C C . VAL A 1 121 ? 59.12719 41.58750 41.47962 1.000 18.62593 -62 VAL A C 1
ATOM 1260 O O . VAL A 1 121 ? 59.85272 42.00397 42.39242 1.000 21.11306 -62 VAL A O 1
ATOM 1273 N N . PHE A 1 122 ? 57.81032 41.78089 41.49235 1.000 18.94348 -61 PHE A N 1
ATOM 1274 C CA . PHE A 1 122 ? 57.14228 42.33571 42.67188 1.000 20.68410 -61 PHE A CA 1
ATOM 1275 C C . PHE A 1 122 ? 57.42397 41.50070 43.92206 1.000 19.22483 -61 PHE A C 1
ATOM 1276 O O . PHE A 1 122 ? 57.64887 42.04933 45.01188 1.000 23.87972 -61 PHE A O 1
ATOM 1293 N N . GLN A 1 123 ? 57.40143 40.17363 43.79206 1.000 18.46799 -60 GLN A N 1
ATOM 1294 C CA . GLN A 1 123 ? 57.58477 39.26839 44.91862 1.000 18.45561 -60 GLN A CA 1
ATOM 1295 C C . GLN A 1 123 ? 59.02318 39.27107 45.42146 1.000 23.20193 -60 GLN A C 1
ATOM 1296 O O . GLN A 1 123 ? 59.25775 39.36506 46.63726 1.000 28.84506 -60 GLN A O 1
ATOM 1310 N N . MET A 1 124 ? 59.99732 39.14079 44.51638 1.000 22.04005 -59 MET A N 1
ATOM 1311 C CA . MET A 1 124 ? 61.36953 38.86114 44.91239 1.000 21.28636 -59 MET A CA 1
ATOM 1312 C C . MET A 1 124 ? 62.40416 39.87599 44.44043 1.000 25.86286 -59 MET A C 1
ATOM 1313 O O . MET A 1 124 ? 63.58968 39.71871 44.77115 1.000 30.39039 -59 MET A O 1
ATOM 1327 N N . GLY A 1 125 ? 62.01143 40.90800 43.72154 1.000 24.64587 -58 GLY A N 1
ATOM 1328 C CA . GLY A 1 125 ? 62.96157 41.92702 43.30641 1.000 30.93840 -58 GLY A CA 1
ATOM 1329 C C . GLY A 1 125 ? 63.58288 41.65606 41.95293 1.000 26.14263 -58 GLY A C 1
ATOM 1330 O O . GLY A 1 125 ? 63.69885 40.51250 41.49271 1.000 23.89222 -58 GLY A O 1
ATOM 1334 N N . GLU A 1 126 ? 63.97657 42.75173 41.29303 1.000 23.69988 -57 GLU A N 1
ATOM 1335 C CA . GLU A 1 126 ? 64.59992 42.67615 39.98132 1.000 26.33355 -57 GLU A CA 1
ATOM 1336 C C . GLU A 1 126 ? 65.80448 41.73922 39.99215 1.000 27.95686 -57 GLU A C 1
ATOM 1337 O O . GLU A 1 126 ? 65.97756 40.91587 39.08485 1.000 24.26730 -57 GLU A O 1
ATOM 1349 N N . THR A 1 127 ? 66.69283 41.89592 40.97904 1.000 32.90193 -56 THR A N 1
ATOM 1350 C CA . THR A 1 127 ? 67.93632 41.12888 40.95840 1.000 29.58117 -56 THR A CA 1
ATOM 1351 C C . THR A 1 127 ? 67.65126 39.63459 41.08440 1.000 28.34261 -56 THR A C 1
ATOM 1352 O O . THR A 1 127 ? 68.25271 38.80828 40.38171 1.000 27.45285 -56 THR A O 1
ATOM 1363 N N . GLY A 1 128 ? 66.70889 39.27348 41.95349 1.000 23.49977 -55 GLY A N 1
ATOM 1364 C CA . GLY A 1 128 ? 66.36146 37.87605 42.11431 1.000 24.73461 -55 GLY A CA 1
ATOM 1365 C C . GLY A 1 128 ? 65.80596 37.26211 40.84340 1.000 22.43183 -55 GLY A C 1
ATOM 1366 O O . GLY A 1 128 ? 66.14975 36.14477 40.47052 1.000 22.83376 -55 GLY A O 1
ATOM 1370 N N . VAL A 1 129 ? 64.88866 37.96307 40.18839 1.000 19.92373 -54 VAL A N 1
ATOM 1371 C CA . VAL A 1 129 ? 64.30147 37.39136 38.98878 1.000 20.62423 -54 VAL A CA 1
ATOM 1372 C C . VAL A 1 129 ? 65.34177 37.31972 37.87041 1.000 18.95479 -54 VAL A C 1
ATOM 1373 O O . VAL A 1 129 ? 65.32996 36.38967 37.06623 1.000 18.52826 -54 VAL A O 1
ATOM 1386 N N . ALA A 1 130 ? 66.23825 38.31783 37.77489 1.000 20.40385 -53 ALA A N 1
ATOM 1387 C CA . ALA A 1 130 ? 67.27819 38.28629 36.75081 1.000 20.98883 -53 ALA A CA 1
ATOM 1388 C C . ALA A 1 130 ? 68.18849 37.09321 36.92941 1.000 23.39808 -53 ALA A C 1
ATOM 1389 O O . ALA A 1 130 ? 68.91064 36.74104 35.99407 1.000 27.27688 -53 ALA A O 1
ATOM 1396 N N . GLY A 1 131 ? 68.14963 36.46658 38.09578 1.000 23.01614 -52 GLY A N 1
ATOM 1397 C CA . GLY A 1 131 ? 68.85304 35.22282 38.33744 1.000 26.07128 -52 GLY A CA 1
ATOM 1398 C C . GLY A 1 131 ? 68.21897 33.97995 37.76130 1.000 23.73348 -52 GLY A C 1
ATOM 1399 O O . GLY A 1 131 ? 68.81223 32.90218 37.86862 1.000 26.24110 -52 GLY A O 1
ATOM 1403 N N . PHE A 1 132 ? 67.02319 34.07219 37.17880 1.000 23.78509 -51 PHE A N 1
ATOM 1404 C CA . PHE A 1 132 ? 66.36700 32.91548 36.56998 1.000 20.03025 -51 PHE A CA 1
ATOM 1405 C C . PHE A 1 132 ? 66.81556 32.72541 35.12052 1.000 20.20438 -51 PHE A C 1
ATOM 1406 O O . PHE A 1 132 ? 66.03067 32.71517 34.18824 1.000 21.46808 -51 PHE A O 1
ATOM 1423 N N . THR A 1 133 ? 68.11916 32.51686 34.94457 1.000 21.39754 -50 THR A N 1
ATOM 1424 C CA . THR A 1 133 ? 68.73434 32.70977 33.63891 1.000 23.66106 -50 THR A CA 1
ATOM 1425 C C . THR A 1 133 ? 68.18669 31.77060 32.58451 1.000 24.75643 -50 THR A C 1
ATOM 1426 O O . THR A 1 133 ? 67.89525 32.18524 31.45529 1.000 24.43913 -50 THR A O 1
ATOM 1437 N N . ASN A 1 134 ? 68.05795 30.49567 32.92547 1.000 21.49576 -49 ASN A N 1
ATOM 1438 C CA . ASN A 1 134 ? 67.61357 29.51547 31.95913 1.000 21.70569 -49 ASN A CA 1
ATOM 1439 C C . ASN A 1 134 ? 66.14746 29.72191 31.62450 1.000 22.66884 -49 ASN A C 1
ATOM 1440 O O . ASN A 1 134 ? 65.75094 29.66212 30.46202 1.000 20.70621 -49 ASN A O 1
ATOM 1451 N N . SER A 1 135 ? 65.32070 29.93377 32.63988 1.000 19.50558 -48 SER A N 1
ATOM 1452 C CA . SER A 1 135 ? 63.89943 30.06760 32.38320 1.000 17.35669 -48 SER A CA 1
ATOM 1453 C C . SER A 1 135 ? 63.61809 31.30913 31.55796 1.000 19.05089 -48 SER A C 1
ATOM 1454 O O . SER A 1 135 ? 62.68807 31.31418 30.74716 1.000 17.31059 -48 SER A O 1
ATOM 1462 N N . LEU A 1 136 ? 64.36755 32.38259 31.80718 1.000 19.91351 -47 LEU A N 1
ATOM 1463 C CA . LEU A 1 136 ? 64.18248 33.61964 31.05637 1.000 20.17300 -47 LEU A CA 1
ATOM 1464 C C . LEU A 1 136 ? 64.49033 33.38742 29.59325 1.000 22.42137 -47 LEU A C 1
ATOM 1465 O O . LEU A 1 136 ? 63.71924 33.79253 28.70497 1.000 20.67684 -47 LEU A O 1
ATOM 1481 N N . ARG A 1 137 ? 65.57771 32.66646 29.32834 1.000 21.30787 -46 ARG A N 1
ATOM 1482 C CA . ARG A 1 137 ? 65.92367 32.32722 27.95067 1.000 20.21437 -46 ARG A CA 1
ATOM 1483 C C . ARG A 1 137 ? 64.80602 31.54905 27.28649 1.000 21.21785 -46 ARG A C 1
ATOM 1484 O O . ARG A 1 137 ? 64.41117 31.84155 26.14935 1.000 22.43138 -46 ARG A O 1
ATOM 1505 N N . MET A 1 138 ? 64.28680 30.52961 27.97660 1.000 18.63366 -45 MET A N 1
ATOM 1506 C CA . MET A 1 138 ? 63.18202 29.73250 27.45955 1.000 18.49948 -45 MET A CA 1
ATOM 1507 C C . MET A 1 138 ? 61.96951 30.60510 27.13079 1.000 20.19113 -45 MET A C 1
ATOM 1508 O O . MET A 1 138 ? 61.36600 30.45637 26.06251 1.000 19.77761 -45 MET A O 1
ATOM 1522 N N . LEU A 1 139 ? 61.59601 31.52749 28.02441 1.000 21.69419 -44 LEU A N 1
ATOM 1523 C CA . LEU A 1 139 ? 60.47958 32.42735 27.72248 1.000 20.41352 -44 LEU A CA 1
ATOM 1524 C C . LEU A 1 139 ? 60.74789 33.28428 26.49470 1.000 19.06713 -44 LEU A C 1
ATOM 1525 O O . LEU A 1 139 ? 59.86296 33.44294 25.64801 1.000 19.59830 -44 LEU A O 1
ATOM 1541 N N . GLN A 1 140 ? 61.95883 33.82676 26.37361 1.000 20.30258 -43 GLN A N 1
ATOM 1542 C CA . GLN A 1 140 ? 62.27681 34.67076 25.22411 1.000 21.76976 -43 GLN A CA 1
ATOM 1543 C C . GLN A 1 140 ? 62.17490 33.89256 23.91842 1.000 23.95898 -43 GLN A C 1
ATOM 1544 O O . GLN A 1 140 ? 61.80816 34.46080 22.87079 1.000 21.85012 -43 GLN A O 1
ATOM 1558 N N . GLN A 1 141 ? 62.44067 32.58930 23.97124 1.000 22.10618 -42 GLN A N 1
ATOM 1559 C CA . GLN A 1 141 ? 62.41879 31.71045 22.81974 1.000 17.72932 -42 GLN A CA 1
ATOM 1560 C C . GLN A 1 141 ? 61.04923 31.06611 22.58751 1.000 20.48758 -42 GLN A C 1
ATOM 1561 O O . GLN A 1 141 ? 60.89887 30.22213 21.70267 1.000 23.28874 -42 GLN A O 1
ATOM 1575 N N . LYS A 1 142 ? 60.03172 31.45566 23.35730 1.000 19.63764 -41 LYS A N 1
ATOM 1576 C CA . LYS A 1 142 ? 58.68744 30.92827 23.19663 1.000 19.11472 -41 LYS A CA 1
ATOM 1577 C C . LYS A 1 142 ? 58.60490 29.46180 23.55337 1.000 18.45292 -41 LYS A C 1
ATOM 1578 O O . LYS A 1 142 ? 57.68335 28.76599 23.12729 1.000 21.20863 -41 LYS A O 1
ATOM 1597 N N . ARG A 1 143 ? 59.54343 28.98004 24.36857 1.000 18.58056 -40 ARG A N 1
ATOM 1598 C CA . ARG A 1 143 ? 59.53034 27.59430 24.84767 1.000 18.26318 -40 ARG A CA 1
ATOM 1599 C C . ARG A 1 143 ? 58.69417 27.51080 26.12520 1.000 19.20657 -40 ARG A C 1
ATOM 1600 O O . ARG A 1 143 ? 59.18437 27.31092 27.23591 1.000 19.32482 -40 ARG A O 1
ATOM 1621 N N . TRP A 1 144 ? 57.39449 27.66036 25.94474 1.000 18.59029 -39 TRP A N 1
ATOM 1622 C CA . TRP A 1 144 ? 56.52836 27.89277 27.09645 1.000 13.91158 -39 TRP A CA 1
ATOM 1623 C C . TRP A 1 144 ? 56.48318 26.69205 28.01191 1.000 17.90058 -39 TRP A C 1
ATOM 1624 O O . TRP A 1 144 ? 56.52183 26.84528 29.23974 1.000 17.58090 -39 TRP A O 1
ATOM 1645 N N . ASP A 1 145 ? 56.43933 25.49458 27.44320 1.000 21.02121 -38 ASP A N 1
ATOM 1646 C CA . ASP A 1 145 ? 56.35625 24.31157 28.28708 1.000 27.19516 -38 ASP A CA 1
ATOM 1647 C C . ASP A 1 145 ? 57.67428 24.05127 29.00010 1.000 23.11126 -38 ASP A C 1
ATOM 1648 O O . ASP A 1 145 ? 57.67128 23.67524 30.17951 1.000 21.84452 -38 ASP A O 1
ATOM 1657 N N . GLU A 1 146 ? 58.80320 24.25243 28.31967 1.000 23.68871 -37 GLU A N 1
ATOM 1658 C CA . GLU A 1 146 ? 60.09900 24.07211 28.97056 1.000 22.29179 -37 GLU A CA 1
ATOM 1659 C C . GLU A 1 146 ? 60.28676 25.07571 30.09296 1.000 20.34324 -37 GLU A C 1
ATOM 1660 O O . GLU A 1 146 ? 60.82171 24.75900 31.16967 1.000 20.99450 -37 GLU A O 1
ATOM 1672 N N . ALA A 1 147 ? 59.88469 26.31761 29.84573 1.000 19.43394 -36 ALA A N 1
ATOM 1673 C CA . ALA A 1 147 ? 59.99984 27.33846 30.87816 1.000 18.29874 -36 ALA A CA 1
ATOM 1674 C C . ALA A 1 147 ? 59.16508 26.96767 32.07957 1.000 15.26924 -36 ALA A C 1
ATOM 1675 O O . ALA A 1 147 ? 59.60272 27.12478 33.22957 1.000 18.36391 -36 ALA A O 1
ATOM 1682 N N . ALA A 1 148 ? 57.93801 26.52629 31.83116 1.000 17.00291 -35 ALA A N 1
ATOM 1683 C CA . ALA A 1 148 ? 57.03625 26.19321 32.92015 1.000 16.82130 -35 ALA A CA 1
ATOM 1684 C C . ALA A 1 148 ? 57.57569 25.03428 33.75195 1.000 17.70896 -35 ALA A C 1
ATOM 1685 O O . ALA A 1 148 ? 57.53320 25.07008 34.98646 1.000 19.08321 -35 ALA A O 1
ATOM 1692 N N . VAL A 1 149 ? 58.08186 24.00327 33.08933 1.000 18.88910 -34 VAL A N 1
ATOM 1693 C CA . VAL A 1 149 ? 58.71535 22.90137 33.81245 1.000 19.54296 -34 VAL A CA 1
ATOM 1694 C C . VAL A 1 149 ? 59.92735 23.40209 34.58927 1.000 19.38102 -34 VAL A C 1
ATOM 1695 O O . VAL A 1 149 ? 60.12012 23.05464 35.77101 1.000 21.95912 -34 VAL A O 1
ATOM 1708 N N . ASN A 1 150 ? 60.76138 24.23959 33.97724 1.000 17.58220 -33 ASN A N 1
ATOM 1709 C CA . ASN A 1 150 ? 61.97158 24.64959 34.67674 1.000 17.22373 -33 ASN A CA 1
ATOM 1710 C C . ASN A 1 150 ? 61.65295 25.53999 35.87498 1.000 20.34301 -33 ASN A C 1
ATOM 1711 O O . ASN A 1 150 ? 62.28702 25.42421 36.92397 1.000 18.77255 -33 ASN A O 1
ATOM 1722 N N . LEU A 1 151 ? 60.66740 26.43020 35.74995 1.000 17.53442 -32 LEU A N 1
ATOM 1723 C CA . LEU A 1 151 ? 60.34839 27.32783 36.85214 1.000 16.04768 -32 LEU A CA 1
ATOM 1724 C C . LEU A 1 151 ? 59.86877 26.56121 38.07917 1.000 19.46828 -32 LEU A C 1
ATOM 1725 O O . LEU A 1 151 ? 60.08456 26.99646 39.21481 1.000 17.82915 -32 LEU A O 1
ATOM 1741 N N . ALA A 1 152 ? 59.18765 25.44665 37.86638 1.000 17.59915 -31 ALA A N 1
ATOM 1742 C CA . ALA A 1 152 ? 58.63397 24.65442 38.95370 1.000 18.12417 -31 ALA A CA 1
ATOM 1743 C C . ALA A 1 152 ? 59.68191 23.83059 39.70259 1.000 16.63343 -31 ALA A C 1
ATOM 1744 O O . ALA A 1 152 ? 59.35140 23.31224 40.76707 1.000 20.14910 -31 ALA A O 1
ATOM 1751 N N . LYS A 1 153 ? 60.90448 23.75253 39.19268 1.000 20.81952 -30 LYS A N 1
ATOM 1752 C CA . LYS A 1 153 ? 61.99833 23.11969 39.92835 1.000 19.48429 -30 LYS A CA 1
ATOM 1753 C C . LYS A 1 153 ? 62.63883 24.04819 40.94042 1.000 21.32927 -30 LYS A C 1
ATOM 1754 O O . LYS A 1 153 ? 63.45853 23.60139 41.75256 1.000 20.98884 -30 LYS A O 1
ATOM 1773 N N . SER A 1 154 ? 62.25505 25.30827 40.98116 1.000 18.77997 -29 SER A N 1
ATOM 1774 C CA A SER A 1 154 ? 62.96165 26.29206 41.78159 0.450 18.57198 -29 SER A CA 1
ATOM 1775 C CA B SER A 1 154 ? 62.94564 26.30166 41.78229 0.550 16.12401 -29 SER A CA 1
ATOM 1776 C C . SER A 1 154 ? 62.56180 26.26134 43.25171 1.000 16.29008 -29 SER A C 1
ATOM 1777 O O . SER A 1 154 ? 61.43926 25.91271 43.61265 1.000 19.20604 -29 SER A O 1
ATOM 1792 N N . ILE A 1 155 ? 63.50138 26.68809 44.09182 1.000 18.70196 -28 ILE A N 1
ATOM 1793 C CA . ILE A 1 155 ? 63.20740 26.93351 45.49131 1.000 19.68016 -28 ILE A CA 1
ATOM 1794 C C . ILE A 1 155 ? 62.06545 27.92771 45.64883 1.000 21.83784 -28 ILE A C 1
ATOM 1795 O O . ILE A 1 155 ? 61.27189 27.81822 46.58997 1.000 22.10853 -28 ILE A O 1
ATOM 1811 N N . TRP A 1 156 ? 61.91577 28.85647 44.69438 1.000 18.69719 -27 TRP A N 1
ATOM 1812 C CA . TRP A 1 156 ? 60.75957 29.75922 44.68699 1.000 18.69013 -27 TRP A CA 1
ATOM 1813 C C . TRP A 1 156 ? 59.44821 28.98802 44.70116 1.000 19.39527 -27 TRP A C 1
ATOM 1814 O O . TRP A 1 156 ? 58.51202 29.32870 45.44342 1.000 19.88994 -27 TRP A O 1
ATOM 1835 N N . TYR A 1 157 ? 59.32829 27.99564 43.82928 1.000 17.36046 -26 TYR A N 1
ATOM 1836 C CA . TYR A 1 157 ? 58.13743 27.18380 43.78018 1.000 16.67598 -26 TYR A CA 1
ATOM 1837 C C . TYR A 1 157 ? 57.92135 26.51173 45.11957 1.000 25.75482 -26 TYR A C 1
ATOM 1838 O O . TYR A 1 157 ? 56.83120 26.57627 45.68728 1.000 24.00652 -26 TYR A O 1
ATOM 1856 N N . ASN A 1 158 ? 58.97277 25.91535 45.67215 1.000 24.50221 -25 ASN A N 1
ATOM 1857 C CA . ASN A 1 158 ? 58.81129 25.19874 46.93992 1.000 56.12877 -25 ASN A CA 1
ATOM 1858 C C . ASN A 1 158 ? 58.35004 26.12719 48.06609 1.000 29.86779 -25 ASN A C 1
ATOM 1859 O O . ASN A 1 158 ? 57.56486 25.72371 48.93908 1.000 29.56387 -25 ASN A O 1
ATOM 1870 N N . GLN A 1 159 ? 58.83303 27.37196 48.08705 1.000 22.89916 -24 GLN A N 1
ATOM 1871 C CA . GLN A 1 159 ? 58.50105 28.28645 49.17300 1.000 21.06404 -24 GLN A CA 1
ATOM 1872 C C . GLN A 1 159 ? 57.07216 28.79624 49.05514 1.000 29.88350 -24 GLN A C 1
ATOM 1873 O O . GLN A 1 159 ? 56.37578 28.94611 50.06654 1.000 25.79901 -24 GLN A O 1
ATOM 1887 N N . THR A 1 160 ? 56.61363 29.07200 47.83306 1.000 22.87340 -23 THR A N 1
ATOM 1888 C CA . THR A 1 160 ? 55.26500 29.59412 47.59472 1.000 21.32249 -23 THR A CA 1
ATOM 1889 C C . THR A 1 160 ? 54.64792 28.87165 46.39978 1.000 23.21334 -23 THR A C 1
ATOM 1890 O O . THR A 1 160 ? 54.50527 29.43792 45.29845 1.000 19.44645 -23 THR A O 1
ATOM 1901 N N . PRO A 1 161 ? 54.25565 27.60989 46.58925 1.000 18.65957 -22 PRO A N 1
ATOM 1902 C CA . PRO A 1 161 ? 53.81950 26.77948 45.46511 1.000 21.53468 -22 PRO A CA 1
ATOM 1903 C C . PRO A 1 161 ? 52.47449 27.16876 44.87842 1.000 16.29492 -22 PRO A C 1
ATOM 1904 O O . PRO A 1 161 ? 52.30579 27.04249 43.65745 1.000 18.88535 -22 PRO A O 1
ATOM 1915 N N . ASN A 1 162 ? 51.51478 27.62577 45.67366 1.000 20.48876 -21 ASN A N 1
ATOM 1916 C CA . ASN A 1 162 ? 50.22344 27.98645 45.10334 1.000 19.83198 -21 ASN A CA 1
ATOM 1917 C C . ASN A 1 162 ? 50.36633 29.19519 44.19544 1.000 21.28346 -21 ASN A C 1
ATOM 1918 O O . ASN A 1 162 ? 49.88046 29.18218 43.06161 1.000 18.77318 -21 ASN A O 1
ATOM 1929 N N . ARG A 1 163 ? 51.06597 30.22507 44.66704 1.000 19.20196 -20 ARG A N 1
ATOM 1930 C CA . ARG A 1 163 ? 51.30720 31.39806 43.83854 1.000 16.93191 -20 ARG A CA 1
ATOM 1931 C C . ARG A 1 163 ? 52.17894 31.05167 42.63162 1.000 14.87587 -20 ARG A C 1
ATOM 1932 O O . ARG A 1 163 ? 51.89137 31.43479 41.47615 1.000 16.07787 -20 ARG A O 1
ATOM 1953 N N . ALA A 1 164 ? 53.24572 30.29307 42.86232 1.000 18.46550 -19 ALA A N 1
ATOM 1954 C CA . ALA A 1 164 ? 54.11849 29.94215 41.74499 1.000 16.28790 -19 ALA A CA 1
ATOM 1955 C C . ALA A 1 164 ? 53.37030 29.16407 40.67748 1.000 16.06496 -19 ALA A C 1
ATOM 1956 O O . ALA A 1 164 ? 53.57004 29.40798 39.48612 1.000 16.63462 -19 ALA A O 1
ATOM 1963 N N . LYS A 1 165 ? 52.49408 28.23244 41.06695 1.000 15.92608 -18 LYS A N 1
ATOM 1964 C CA . LYS A 1 165 ? 51.81064 27.44886 40.05828 1.000 17.17163 -18 LYS A CA 1
ATOM 1965 C C . LYS A 1 165 ? 50.89321 28.32939 39.20850 1.000 15.25275 -18 LYS A C 1
ATOM 1966 O O . LYS A 1 165 ? 50.78782 28.15121 37.99300 1.000 16.19493 -18 LYS A O 1
ATOM 1985 N N . ARG A 1 166 ? 50.28830 29.34378 39.82049 1.000 15.09717 -17 ARG A N 1
ATOM 1986 C CA . ARG A 1 166 ? 49.43820 30.24877 39.05496 1.000 14.55664 -17 ARG A CA 1
ATOM 1987 C C . ARG A 1 166 ? 50.26149 31.09877 38.10405 1.000 16.06289 -17 ARG A C 1
ATOM 1988 O O . ARG A 1 166 ? 49.86856 31.31152 36.94116 1.000 16.19701 -17 ARG A O 1
ATOM 2009 N N . VAL A 1 167 ? 51.37418 31.63279 38.60447 1.000 14.57579 -16 VAL A N 1
ATOM 2010 C CA . VAL A 1 167 ? 52.26645 32.44928 37.78317 1.000 13.22741 -16 VAL A CA 1
ATOM 2011 C C . VAL A 1 167 ? 52.78531 31.62395 36.60594 1.000 15.45181 -16 VAL A C 1
ATOM 2012 O O . VAL A 1 167 ? 52.82662 32.08641 35.45023 1.000 14.43614 -16 VAL A O 1
ATOM 2025 N N . ILE A 1 168 ? 53.16133 30.36843 36.87592 1.000 16.24585 -15 ILE A N 1
ATOM 2026 C CA . ILE A 1 168 ? 53.66861 29.48079 35.83205 1.000 15.99663 -15 ILE A CA 1
ATOM 2027 C C . ILE A 1 168 ? 52.60332 29.16647 34.79811 1.000 16.15822 -15 ILE A C 1
ATOM 2028 O O . ILE A 1 168 ? 52.88559 29.19752 33.59950 1.000 16.54866 -15 ILE A O 1
ATOM 2044 N N . THR A 1 169 ? 51.35964 28.89185 35.21698 1.000 14.75652 -14 THR A N 1
ATOM 2045 C CA . THR A 1 169 ? 50.28833 28.67376 34.23832 1.000 14.92373 -14 THR A CA 1
ATOM 2046 C C . THR A 1 169 ? 50.12122 29.89719 33.34690 1.000 15.93129 -14 THR A C 1
ATOM 2047 O O . THR A 1 169 ? 49.84414 29.78540 32.13989 1.000 15.13045 -14 THR A O 1
ATOM 2058 N N . THR A 1 170 ? 50.30213 31.06994 33.92744 1.000 15.26362 -13 THR A N 1
ATOM 2059 C CA . THR A 1 170 ? 50.18054 32.30435 33.16063 1.000 13.57584 -13 THR A CA 1
ATOM 2060 C C . THR A 1 170 ? 51.28557 32.40971 32.13230 1.000 15.46621 -13 THR A C 1
ATOM 2061 O O . THR A 1 170 ? 51.02957 32.75187 30.96322 1.000 15.61261 -13 THR A O 1
ATOM 2072 N N . PHE A 1 171 ? 52.51242 32.08401 32.51501 1.000 14.43149 -12 PHE A N 1
ATOM 2073 C CA . PHE A 1 171 ? 53.59661 32.05606 31.52891 1.000 14.39597 -12 PHE A CA 1
ATOM 2074 C C . PHE A 1 171 ? 53.35065 30.98957 30.46643 1.000 19.75158 -12 PHE A C 1
ATOM 2075 O O . PHE A 1 171 ? 53.64567 31.17628 29.27260 1.000 18.47694 -12 PHE A O 1
ATOM 2092 N N . ARG A 1 172 ? 52.86664 29.82749 30.87590 1.000 15.71476 -11 ARG A N 1
ATOM 2093 C CA A ARG A 1 172 ? 52.71962 28.72632 29.93445 0.500 18.63003 -11 ARG A CA 1
ATOM 2094 C CA B ARG A 1 172 ? 52.71637 28.72326 29.93942 0.500 18.66332 -11 ARG A CA 1
ATOM 2095 C C . ARG A 1 172 ? 51.67719 29.03865 28.87030 1.000 20.81867 -11 ARG A C 1
ATOM 2096 O O . ARG A 1 172 ? 51.88651 28.75100 27.68144 1.000 20.46096 -11 ARG A O 1
ATOM 2136 N N . THR A 1 173 ? 50.54901 29.61686 29.28156 1.000 18.00113 -10 THR A N 1
ATOM 2137 C CA . THR A 1 173 ? 49.37436 29.69751 28.44020 1.000 17.63001 -10 THR A CA 1
ATOM 2138 C C . THR A 1 173 ? 49.12088 31.08222 27.87746 1.000 14.93478 -10 THR A C 1
ATOM 2139 O O . THR A 1 173 ? 48.45513 31.18216 26.84872 1.000 18.46708 -10 THR A O 1
ATOM 2150 N N . GLY A 1 174 ? 49.67575 32.13616 28.47760 1.000 15.09385 -9 GLY A N 1
ATOM 2151 C CA . GLY A 1 174 ? 49.32666 33.47320 28.06111 1.000 17.28546 -9 GLY A CA 1
ATOM 2152 C C . GLY A 1 174 ? 47.88235 33.79865 28.32071 1.000 16.62566 -9 GLY A C 1
ATOM 2153 O O . GLY A 1 174 ? 47.32190 34.66409 27.66194 1.000 16.26047 -9 GLY A O 1
ATOM 2157 N N . THR A 1 175 ? 47.26005 33.12717 29.28575 1.000 16.11961 -8 THR A N 1
ATOM 2158 C CA . THR A 1 175 ? 45.89045 33.37195 29.70179 1.000 14.11151 -8 THR A CA 1
ATOM 2159 C C . THR A 1 175 ? 45.84297 33.57896 31.20299 1.000 13.38403 -8 THR A C 1
ATOM 2160 O O . THR A 1 175 ? 46.80321 33.28051 31.92104 1.000 14.44565 -8 THR A O 1
ATOM 2171 N N . TRP A 1 176 ? 44.68916 34.02505 31.67757 1.000 16.93482 -7 TRP A N 1
ATOM 2172 C CA . TRP A 1 176 ? 44.42424 34.16477 33.09101 1.000 15.57531 -7 TRP A CA 1
ATOM 2173 C C . TRP A 1 176 ? 43.70587 32.96517 33.67508 1.000 16.76401 -7 TRP A C 1
ATOM 2174 O O . TRP A 1 176 ? 43.12122 33.07263 34.75028 1.000 15.51879 -7 TRP A O 1
ATOM 2195 N N . ASP A 1 177 ? 43.83883 31.80492 33.05280 1.000 14.55687 -6 ASP A N 1
ATOM 2196 C CA . ASP A 1 177 ? 43.09496 30.62984 33.51155 1.000 14.88096 -6 ASP A CA 1
ATOM 2197 C C . ASP A 1 177 ? 43.28744 30.34972 35.00989 1.000 15.44261 -6 ASP A C 1
ATOM 2198 O O . ASP A 1 177 ? 42.35235 29.92968 35.70637 1.000 16.86723 -6 ASP A O 1
ATOM 2207 N N . ALA A 1 178 ? 44.50143 30.50822 35.51953 1.000 14.93194 -5 ALA A N 1
ATOM 2208 C CA . ALA A 1 178 ? 44.77430 30.11801 36.90746 1.000 14.79316 -5 ALA A CA 1
ATOM 2209 C C . ALA A 1 178 ? 44.14484 31.04669 37.92625 1.000 17.29445 -5 ALA A C 1
ATOM 2210 O O . ALA A 1 178 ? 44.06249 30.67894 39.11623 1.000 17.28679 -5 ALA A O 1
ATOM 2217 N N . TYR A 1 179 ? 43.68476 32.21585 37.48561 1.000 15.31246 -4 TYR A N 1
ATOM 2218 C CA . TYR A 1 179 ? 43.05253 33.19655 38.34711 1.000 16.93835 -4 TYR A CA 1
ATOM 2219 C C . TYR A 1 179 ? 41.53456 33.17951 38.25600 1.000 16.71406 -4 TYR A C 1
ATOM 2220 O O . TYR A 1 179 ? 40.88942 33.80491 39.09367 1.000 16.99111 -4 TYR A O 1
ATOM 2238 N N . ALA A 1 180 ? 40.95842 32.47043 37.29009 1.000 15.62242 -3 ALA A N 1
ATOM 2239 C CA . ALA A 1 180 ? 39.50467 32.48930 37.09746 1.000 17.46021 -3 ALA A CA 1
ATOM 2240 C C . ALA A 1 180 ? 38.76900 32.08527 38.37019 1.000 15.37344 -3 ALA A C 1
ATOM 2241 O O . ALA A 1 180 ? 37.79586 32.72662 38.77129 1.000 18.08238 -3 ALA A O 1
ATOM 2248 N N . ALA A 1 181 ? 39.19295 30.98951 38.99796 1.000 15.33465 -2 ALA A N 1
ATOM 2249 C CA . ALA A 1 181 ? 38.51907 30.52781 40.20872 1.000 16.30749 -2 ALA A CA 1
ATOM 2250 C C . ALA A 1 181 ? 38.79119 31.38836 41.42671 1.000 16.85530 -2 ALA A C 1
ATOM 2251 O O . ALA A 1 181 ? 38.11940 31.22810 42.45766 1.000 19.80105 -2 ALA A O 1
ATOM 2258 N N . HIS A 1 182 ? 39.72481 32.34005 41.32373 1.000 16.89586 -1 HIS A N 1
ATOM 2259 C CA . HIS A 1 182 ? 40.04981 33.24089 42.41304 1.000 17.61157 -1 HIS A CA 1
ATOM 2260 C C . HIS A 1 182 ? 39.34228 34.57601 42.29476 1.000 21.41628 -1 HIS A C 1
ATOM 2261 O O . HIS A 1 182 ? 39.45088 35.40371 43.20826 1.000 20.84141 -1 HIS A O 1
ATOM 2276 N N . MET A 1 183 ? 38.65064 34.80373 41.18080 1.000 25.01412 1 MET A N 1
ATOM 2277 C CA . MET A 1 183 ? 37.67406 35.87090 41.11176 1.000 39.75908 1 MET A CA 1
ATOM 2278 C C . MET A 1 183 ? 36.73857 35.68911 42.27981 1.000 32.64056 1 MET A C 1
ATOM 2279 O O . MET A 1 183 ? 36.16377 34.60993 42.46827 1.000 31.21693 1 MET A O 1
ATOM 2293 N N . GLY A 1 184 ? 36.62206 36.71448 43.09376 1.000 37.59726 2 GLY A N 1
ATOM 2294 C CA . GLY A 1 184 ? 35.75662 36.59387 44.23538 1.000 32.26630 2 GLY A CA 1
ATOM 2295 C C . GLY A 1 184 ? 36.44185 36.16853 45.50737 1.000 29.18009 2 GLY A C 1
ATOM 2296 O O . GLY A 1 184 ? 35.75278 35.97806 46.52152 1.000 29.64535 2 GLY A O 1
ATOM 2300 N N . ASP A 1 185 ? 37.75895 35.99744 45.49562 1.000 28.66139 3 ASP A N 1
ATOM 2301 C CA . ASP A 1 185 ? 38.45423 35.78072 46.75205 1.000 24.52096 3 ASP A CA 1
ATOM 2302 C C . ASP A 1 185 ? 38.18907 36.96490 47.66827 1.000 34.23034 3 ASP A C 1
ATOM 2303 O O . ASP A 1 185 ? 38.17554 38.12264 47.22860 1.000 29.05864 3 ASP A O 1
ATOM 2312 N N . LEU A 1 186 ? 37.94656 36.66820 48.94191 1.000 27.26297 4 LEU A N 1
ATOM 2313 C CA . LEU A 1 186 ? 37.83616 37.72444 49.93682 1.000 31.66529 4 LEU A CA 1
ATOM 2314 C C . LEU A 1 186 ? 39.23337 38.23137 50.27515 1.000 27.88128 4 LEU A C 1
ATOM 2315 O O . LEU A 1 186 ? 40.22177 37.51370 50.11049 1.000 41.40925 4 LEU A O 1
ATOM 2331 N N . PRO A 1 187 ? 39.36373 39.49071 50.69377 1.000 42.82997 5 PRO A N 1
ATOM 2332 C CA . PRO A 1 187 ? 40.72048 40.04360 50.86116 1.000 60.89899 5 PRO A CA 1
ATOM 2333 C C . PRO A 1 187 ? 41.48591 39.42644 52.01874 1.000 57.71308 5 PRO A C 1
ATOM 2334 O O . PRO A 1 187 ? 42.71621 39.31022 51.94216 1.000 50.71603 5 PRO A O 1
ATOM 2345 N N . GLY A 1 188 ? 40.79779 39.00865 53.08442 1.000 42.54928 6 GLY A N 1
ATOM 2346 C CA . GLY A 1 188 ? 41.48412 38.53252 54.26473 1.000 42.06446 6 GLY A CA 1
ATOM 2347 C C . GLY A 1 188 ? 41.84701 37.06503 54.21057 1.000 38.65592 6 GLY A C 1
ATOM 2348 O O . GLY A 1 188 ? 41.30224 36.28711 53.43675 1.000 47.49192 6 GLY A O 1
ATOM 2352 N N . ILE A 1 189 ? 42.78299 36.69690 55.06670 1.000 32.17825 7 ILE A N 1
ATOM 2353 C CA . ILE A 1 189 ? 43.16655 35.30735 55.27169 1.000 29.54505 7 ILE A CA 1
ATOM 2354 C C . ILE A 1 189 ? 42.46053 34.79946 56.51703 1.000 30.54244 7 ILE A C 1
ATOM 2355 O O . ILE A 1 189 ? 42.22317 35.54053 57.47942 1.000 33.53595 7 ILE A O 1
ATOM 2371 N N . VAL A 1 190 ? 42.11538 33.52014 56.49565 1.000 25.69112 8 VAL A N 1
ATOM 2372 C CA . VAL A 1 190 ? 41.56485 32.82702 57.65175 1.000 23.94316 8 VAL A CA 1
ATOM 2373 C C . VAL A 1 190 ? 42.62493 31.86561 58.16522 1.000 23.75765 8 VAL A C 1
ATOM 2374 O O . VAL A 1 190 ? 43.15191 31.03882 57.41609 1.000 27.44477 8 VAL A O 1
ATOM 2387 N N . ARG A 1 191 ? 42.93774 31.95821 59.44948 1.000 20.96222 9 ARG A N 1
ATOM 2388 C CA . ARG A 1 191 ? 43.88221 31.05053 60.06674 1.000 23.43334 9 ARG A CA 1
ATOM 2389 C C . ARG A 1 191 ? 43.08680 30.19445 61.02908 1.000 23.54019 9 ARG A C 1
ATOM 2390 O O . ARG A 1 191 ? 42.30268 30.71173 61.82155 1.000 25.40937 9 ARG A O 1
ATOM 2411 N N . LEU A 1 192 ? 43.24185 28.89604 60.92264 1.000 21.82999 10 LEU A N 1
ATOM 2412 C CA . LEU A 1 192 ? 42.59028 28.04941 61.90326 1.000 22.66543 10 LEU A CA 1
ATOM 2413 C C . LEU A 1 192 ? 43.46652 26.86754 62.25136 1.000 22.02559 10 LEU A C 1
ATOM 2414 O O . LEU A 1 192 ? 44.17581 26.29684 61.40400 1.000 22.44482 10 LEU A O 1
ATOM 2430 N N . SER A 1 193 ? 43.39846 26.48143 63.52079 1.000 19.18744 11 SER A N 1
ATOM 2431 C CA . SER A 1 193 ? 44.19773 25.39358 64.03821 1.000 20.06710 11 SER A CA 1
ATOM 2432 C C . SER A 1 193 ? 43.24621 24.36997 64.65054 1.000 19.86950 11 SER A C 1
ATOM 2433 O O . SER A 1 193 ? 42.21128 24.73819 65.20877 1.000 23.96402 11 SER A O 1
ATOM 2441 N N . ILE A 1 194 ? 43.57821 23.09602 64.50047 1.000 18.45179 12 ILE A N 1
ATOM 2442 C CA . ILE A 1 194 ? 42.82691 21.99692 65.09994 1.000 17.70726 12 ILE A CA 1
ATOM 2443 C C . ILE A 1 194 ? 43.79869 21.19032 65.96050 1.000 19.17109 12 ILE A C 1
ATOM 2444 O O . ILE A 1 194 ? 44.88675 20.82591 65.49416 1.000 18.85638 12 ILE A O 1
ATOM 2460 N N . ALA A 1 195 ? 43.40629 20.88219 67.19844 1.000 17.60622 13 ALA A N 1
ATOM 2461 C CA . ALA A 1 195 ? 44.22589 20.07842 68.09436 1.000 18.28871 13 ALA A CA 1
ATOM 2462 C C . ALA A 1 195 ? 43.36425 19.02078 68.74826 1.000 18.73831 13 ALA A C 1
ATOM 2463 O O . ALA A 1 195 ? 42.21003 19.28043 69.06614 1.000 20.39533 13 ALA A O 1
ATOM 2470 N N . LEU A 1 196 ? 43.94096 17.84798 68.96165 1.000 17.91449 14 LEU A N 1
ATOM 2471 C CA . LEU A 1 196 ? 43.28806 16.74458 69.65275 1.000 17.74057 14 LEU A CA 1
ATOM 2472 C C . LEU A 1 196 ? 44.11721 16.35316 70.86129 1.000 18.02522 14 LEU A C 1
ATOM 2473 O O . LEU A 1 196 ? 45.34654 16.27042 70.76702 1.000 20.70340 14 LEU A O 1
ATOM 2489 N N . ARG A 1 197 ? 43.43845 16.03018 71.96695 1.000 18.75651 15 ARG A N 1
ATOM 2490 C CA . ARG A 1 197 ? 44.09235 15.43202 73.13548 1.000 20.38874 15 ARG A CA 1
ATOM 2491 C C . ARG A 1 197 ? 43.22392 14.29676 73.64153 1.000 19.85999 15 ARG A C 1
ATOM 2492 O O . ARG A 1 197 ? 42.01772 14.48546 73.84459 1.000 22.85765 15 ARG A O 1
ATOM 2513 N N . ILE A 1 198 ? 43.83431 13.16404 73.90360 1.000 17.63385 16 ILE A N 1
ATOM 2514 C CA . ILE A 1 198 ? 43.04604 12.00215 74.29681 1.000 20.37926 16 ILE A CA 1
ATOM 2515 C C . ILE A 1 198 ? 42.70528 12.09651 75.78125 1.000 25.89018 16 ILE A C 1
ATOM 2516 O O . ILE A 1 198 ? 43.53307 12.48601 76.61241 1.000 22.73394 16 ILE A O 1
ATOM 2532 N N . GLN A 1 199 ? 41.43980 11.84293 76.11401 1.000 23.24932 17 GLN A N 1
ATOM 2533 C CA . GLN A 1 199 ? 40.99171 11.78163 77.49174 1.000 22.97359 17 GLN A CA 1
ATOM 2534 C C . GLN A 1 199 ? 41.36841 10.42465 78.07313 1.000 22.40445 17 GLN A C 1
ATOM 2535 O O . GLN A 1 199 ? 41.42863 9.42266 77.35097 1.000 24.95922 17 GLN A O 1
ATOM 2549 N N . PRO A 1 200 ? 41.62376 10.36071 79.38664 1.000 26.30668 18 PRO A N 1
ATOM 2550 C CA . PRO A 1 200 ? 41.32419 11.42802 80.35734 1.000 34.09188 18 PRO A CA 1
ATOM 2551 C C . PRO A 1 200 ? 42.44401 12.37341 80.76601 1.000 55.49090 18 PRO A C 1
ATOM 2552 O O . PRO A 1 200 ? 42.20548 13.36042 81.47223 1.000 58.82831 18 PRO A O 1
ATOM 2563 N N . ASN A 1 201 ? 43.66646 12.07379 80.35138 1.000 30.98804 19 ASN A N 1
ATOM 2564 C CA . ASN A 1 201 ? 44.83175 12.74139 80.91701 1.000 37.44900 19 ASN A CA 1
ATOM 2565 C C . ASN A 1 201 ? 45.47322 13.73717 79.95126 1.000 26.71553 19 ASN A C 1
ATOM 2566 O O . ASN A 1 201 ? 46.67113 14.02278 80.06141 1.000 28.57192 19 ASN A O 1
ATOM 2577 N N . ASP A 1 202 ? 44.66720 14.32694 79.07306 1.000 26.20786 20 ASP A N 1
ATOM 2578 C CA . ASP A 1 202 ? 45.12144 15.31187 78.07679 1.000 26.92602 20 ASP A CA 1
ATOM 2579 C C . ASP A 1 202 ? 46.31011 14.77244 77.29510 1.000 23.16651 20 ASP A C 1
ATOM 2580 O O . ASP A 1 202 ? 47.29713 15.46887 77.06646 1.000 25.57872 20 ASP A O 1
ATOM 2589 N N . GLY A 1 203 ? 46.21325 13.51028 76.90114 1.000 23.61387 21 GLY A N 1
ATOM 2590 C CA . GLY A 1 203 ? 47.35065 12.79611 76.35452 1.000 24.28881 21 GLY A CA 1
ATOM 2591 C C . GLY A 1 203 ? 47.60915 13.15217 74.90954 1.000 24.77119 21 GLY A C 1
ATOM 2592 O O . GLY A 1 203 ? 46.73094 13.59732 74.17797 1.000 21.33037 21 GLY A O 1
ATOM 2596 N N . PRO A 1 204 ? 48.86588 13.01720 74.50295 1.000 24.11072 22 PRO A N 1
ATOM 2597 C CA . PRO A 1 204 ? 49.24515 13.45362 73.16756 1.000 24.05509 22 PRO A CA 1
ATOM 2598 C C . PRO A 1 204 ? 48.80064 12.46745 72.11760 1.000 23.27184 22 PRO A C 1
ATOM 2599 O O . PRO A 1 204 ? 48.49382 11.30437 72.39293 1.000 22.33744 22 PRO A O 1
ATOM 2610 N N . VAL A 1 205 ? 48.74032 12.99010 70.90422 1.000 22.17502 23 VAL A N 1
ATOM 2611 C CA . VAL A 1 205 ? 48.43381 12.23962 69.69434 1.000 20.68445 23 VAL A CA 1
ATOM 2612 C C . VAL A 1 205 ? 49.64899 12.33738 68.78764 1.000 20.00852 23 VAL A C 1
ATOM 2613 O O . VAL A 1 205 ? 50.37532 13.33907 68.80472 1.000 22.06977 23 VAL A O 1
ATOM 2626 N N . PHE A 1 206 ? 49.92407 11.25161 68.07176 1.000 22.61012 24 PHE A N 1
ATOM 2627 C CA . PHE A 1 206 ? 51.15949 11.08782 67.33920 1.000 24.93432 24 PHE A CA 1
ATOM 2628 C C . PHE A 1 206 ? 50.86918 10.76626 65.87729 1.000 25.02037 24 PHE A C 1
ATOM 2629 O O . PHE A 1 206 ? 49.83320 10.17446 65.55457 1.000 24.60303 24 PHE A O 1
ATOM 2646 N N . PHE A 1 207 ? 51.80164 11.14395 64.99804 1.000 28.69940 25 PHE A N 1
ATOM 2647 C CA . PHE A 1 207 ? 51.72478 10.67589 63.62123 1.000 28.75082 25 PHE A CA 1
ATOM 2648 C C . PHE A 1 207 ? 52.85969 9.70919 63.34746 1.000 34.11506 25 PHE A C 1
ATOM 2649 O O . PHE A 1 207 ? 53.77716 9.54608 64.15919 1.000 40.37971 25 PHE A O 1
ATOM 2666 N N . LYS A 1 208 ? 52.75899 9.05407 62.18797 1.000 37.01618 26 LYS A N 1
ATOM 2667 C CA . LYS A 1 208 ? 53.70465 8.03931 61.71201 1.000 51.43251 26 LYS A CA 1
ATOM 2668 C C . LYS A 1 208 ? 53.75313 6.85146 62.66211 1.000 91.12927 26 LYS A C 1
ATOM 2669 O O . LYS A 1 208 ? 53.41412 5.73373 62.27654 1.000 115.82269 26 LYS A O 1
ATOM 2688 N N . ARG A 1 218 ? 51.85718 12.26982 56.33767 1.000 56.57963 36 ARG A N 1
ATOM 2689 C CA . ARG A 1 218 ? 51.76777 12.15213 57.78854 1.000 65.86476 36 ARG A CA 1
ATOM 2690 C C . ARG A 1 218 ? 50.48342 11.44149 58.21921 1.000 42.53117 36 ARG A C 1
ATOM 2691 O O . ARG A 1 218 ? 49.38578 11.98737 58.09932 1.000 47.34922 36 ARG A O 1
ATOM 2711 N N . THR A 1 219 ? 50.62982 10.24093 58.77428 1.000 32.20863 37 THR A N 1
ATOM 2712 C CA . THR A 1 219 ? 49.48661 9.42265 59.17546 1.000 23.90771 37 THR A CA 1
ATOM 2713 C C . THR A 1 219 ? 49.23466 9.59237 60.67070 1.000 26.93496 37 THR A C 1
ATOM 2714 O O . THR A 1 219 ? 50.08930 9.24452 61.48617 1.000 29.69343 37 THR A O 1
ATOM 2725 N N . ILE A 1 220 ? 48.06814 10.10983 61.02080 1.000 21.38603 38 ILE A N 1
ATOM 2726 C CA . ILE A 1 220 ? 47.68501 10.31280 62.41341 1.000 18.84583 38 ILE A CA 1
ATOM 2727 C C . ILE A 1 220 ? 47.21973 8.99022 63.00383 1.000 23.23256 38 ILE A C 1
ATOM 2728 O O . ILE A 1 220 ? 46.38653 8.27822 62.42224 1.000 23.09992 38 ILE A O 1
ATOM 2744 N N . LYS A 1 221 ? 47.73608 8.66160 64.17940 1.000 22.18010 39 LYS A N 1
ATOM 2745 C CA . LYS A 1 221 ? 47.39763 7.41568 64.84867 1.000 19.25838 39 LYS A CA 1
ATOM 2746 C C . LYS A 1 221 ? 46.32083 7.68735 65.89979 1.000 20.11916 39 LYS A C 1
ATOM 2747 O O . LYS A 1 221 ? 46.55196 8.42211 66.86678 1.000 20.90625 39 LYS A O 1
ATOM 2766 N N . LEU A 1 222 ? 45.12784 7.11831 65.69544 1.000 20.95355 40 LEU A N 1
ATOM 2767 C CA . LEU A 1 222 ? 44.00804 7.32915 66.58514 1.000 20.17494 40 LEU A CA 1
ATOM 2768 C C . LEU A 1 222 ? 43.55472 6.01225 67.19800 1.000 22.70031 40 LEU A C 1
ATOM 2769 O O . LEU A 1 222 ? 43.75445 4.92922 66.63265 1.000 22.01521 40 LEU A O 1
ATOM 2785 N N . LEU A 1 223 ? 42.95026 6.12493 68.38268 1.000 22.81712 41 LEU A N 1
ATOM 2786 C CA . LEU A 1 223 ? 42.43936 4.98797 69.12711 1.000 24.60259 41 LEU A CA 1
ATOM 2787 C C . LEU A 1 223 ? 40.93272 4.94977 68.96940 1.000 21.34668 41 LEU A C 1
ATOM 2788 O O . LEU A 1 223 ? 40.27418 5.97842 69.11525 1.000 22.61650 41 LEU A O 1
ATOM 2804 N N . THR A 1 224 ? 40.40522 3.78226 68.63939 1.000 24.53859 42 THR A N 1
ATOM 2805 C CA . THR A 1 224 ? 38.97180 3.57422 68.71326 1.000 23.70071 42 THR A CA 1
ATOM 2806 C C . THR A 1 224 ? 38.53943 3.53404 70.17823 1.000 21.96778 42 THR A C 1
ATOM 2807 O O . THR A 1 224 ? 39.34802 3.40752 71.09855 1.000 23.01090 42 THR A O 1
ATOM 2818 N N . GLY A 1 225 ? 37.23535 3.63323 70.39627 1.000 19.61247 43 GLY A N 1
ATOM 2819 C CA . GLY A 1 225 ? 36.72221 3.39406 71.73201 1.000 23.38855 43 GLY A CA 1
ATOM 2820 C C . GLY A 1 225 ? 37.11968 4.46515 72.71331 1.000 21.54134 43 GLY A C 1
ATOM 2821 O O . GLY A 1 225 ? 37.17849 4.19538 73.91993 1.000 23.64036 43 GLY A O 1
ATOM 2825 N N . SER A 1 226 ? 37.36661 5.68605 72.22654 1.000 22.94983 44 SER A N 1
ATOM 2826 C CA . SER A 1 226 ? 37.97284 6.75194 73.00752 1.000 22.16989 44 SER A CA 1
ATOM 2827 C C . SER A 1 226 ? 37.23595 8.07365 72.83340 1.000 22.90492 44 SER A C 1
ATOM 2828 O O . SER A 1 226 ? 36.33677 8.23105 72.00232 1.000 20.65355 44 SER A O 1
ATOM 2836 N N . SER A 1 227 ? 37.63421 9.03275 73.65712 1.000 25.46906 45 SER A N 1
ATOM 2837 C CA A SER A 1 227 ? 37.14788 10.39387 73.54136 0.290 21.90608 45 SER A CA 1
ATOM 2838 C CA B SER A 1 227 ? 37.14145 10.40168 73.61693 0.710 23.79135 45 SER A CA 1
ATOM 2839 C C . SER A 1 227 ? 38.35097 11.31138 73.50961 1.000 21.69941 45 SER A C 1
ATOM 2840 O O . SER A 1 227 ? 39.29899 11.14278 74.28440 1.000 22.72140 45 SER A O 1
ATOM 2855 N N . TYR A 1 228 ? 38.28331 12.30214 72.64386 1.000 19.25209 46 TYR A N 1
ATOM 2856 C CA . TYR A 1 228 ? 39.34294 13.28824 72.45053 1.000 22.23931 46 TYR A CA 1
ATOM 2857 C C . TYR A 1 228 ? 38.76149 14.67225 72.65776 1.000 22.62267 46 TYR A C 1
ATOM 2858 O O . TYR A 1 228 ? 37.70451 14.99629 72.09478 1.000 22.64546 46 TYR A O 1
ATOM 2876 N N . LYS A 1 229 ? 39.46525 15.50094 73.41463 1.000 20.28189 47 LYS A N 1
ATOM 2877 C CA . LYS A 1 229 ? 39.12968 16.91231 73.45444 1.000 19.08430 47 LYS A CA 1
ATOM 2878 C C . LYS A 1 229 ? 39.64657 17.55952 72.18021 1.000 22.10181 47 LYS A C 1
ATOM 2879 O O . LYS A 1 229 ? 40.79922 17.34718 71.78806 1.000 18.71598 47 LYS A O 1
ATOM 2898 N N . VAL A 1 230 ? 38.76543 18.28849 71.50359 1.000 19.66630 48 VAL A N 1
ATOM 2899 C CA . VAL A 1 230 ? 39.07081 19.04549 70.29879 1.000 19.32876 48 VAL A CA 1
ATOM 2900 C C . VAL A 1 230 ? 39.13442 20.52308 70.64754 1.000 21.12696 48 VAL A C 1
ATOM 2901 O O . VAL A 1 230 ? 38.26474 21.03936 71.34282 1.000 22.98733 48 VAL A O 1
ATOM 2914 N N . GLU A 1 231 ? 40.15865 21.21038 70.12986 1.000 19.28112 49 GLU A N 1
ATOM 2915 C CA . GLU A 1 231 ? 40.32179 22.65480 70.26482 1.000 18.96253 49 GLU A CA 1
ATOM 2916 C C . GLU A 1 231 ? 40.50193 23.19039 68.85546 1.000 20.56454 49 GLU A C 1
ATOM 2917 O O . GLU A 1 231 ? 41.38827 22.72304 68.12778 1.000 20.78112 49 GLU A O 1
ATOM 2929 N N . VAL A 1 232 ? 39.65298 24.15059 68.46862 1.000 18.39347 50 VAL A N 1
ATOM 2930 C CA . VAL A 1 232 ? 39.73452 24.83406 67.17867 1.000 18.76778 50 VAL A CA 1
ATOM 2931 C C . VAL A 1 232 ? 39.90881 26.31507 67.45857 1.000 20.91186 50 VAL A C 1
ATOM 2932 O O . VAL A 1 232 ? 39.07011 26.92191 68.14355 1.000 23.24113 50 VAL A O 1
ATOM 2945 N N . LYS A 1 233 ? 41.00625 26.89466 66.95363 1.000 21.31343 51 LYS A N 1
ATOM 2946 C CA . LYS A 1 233 ? 41.33203 28.29829 67.18963 1.000 24.73589 51 LYS A CA 1
ATOM 2947 C C . LYS A 1 233 ? 41.31696 29.01249 65.84978 1.000 23.83095 51 LYS A C 1
ATOM 2948 O O . LYS A 1 233 ? 42.01775 28.59932 64.92351 1.000 26.46289 51 LYS A O 1
ATOM 2967 N N . ILE A 1 234 ? 40.53730 30.09296 65.76110 1.000 24.11306 52 ILE A N 1
ATOM 2968 C CA . ILE A 1 234 ? 40.23016 30.75889 64.50499 1.000 23.96726 52 ILE A CA 1
ATOM 2969 C C . ILE A 1 234 ? 40.57315 32.23516 64.61978 1.000 26.46712 52 ILE A C 1
ATOM 2970 O O . ILE A 1 234 ? 40.24856 32.89519 65.62038 1.000 28.04975 52 ILE A O 1
ATOM 2986 N N . LYS A 1 235 ? 41.18522 32.75655 63.56037 1.000 26.83838 53 LYS A N 1
ATOM 2987 C CA . LYS A 1 235 ? 41.49111 34.16196 63.37581 1.000 28.29580 53 LYS A CA 1
ATOM 2988 C C . LYS A 1 235 ? 40.97512 34.52497 61.99225 1.000 30.39570 53 LYS A C 1
ATOM 2989 O O . LYS A 1 235 ? 41.28056 33.81559 61.02226 1.000 32.82785 53 LYS A O 1
ATOM 3008 N N . PRO A 1 236 ? 40.22875 35.61703 61.82465 1.000 32.96199 54 PRO A N 1
ATOM 3009 C CA . PRO A 1 236 ? 39.83770 36.56499 62.87767 1.000 42.39997 54 PRO A CA 1
ATOM 3010 C C . PRO A 1 236 ? 38.81258 36.02617 63.87080 1.000 45.71675 54 PRO A C 1
ATOM 3011 O O . PRO A 1 236 ? 38.07966 35.05782 63.59054 1.000 34.40179 54 PRO A O 1
ATOM 3022 N N . THR A 1 237 ? 38.76590 36.67916 65.03645 1.000 42.24486 55 THR A N 1
ATOM 3023 C CA . THR A 1 237 ? 37.97068 36.20427 66.16381 1.000 42.90502 55 THR A CA 1
ATOM 3024 C C . THR A 1 237 ? 36.47349 36.33555 65.92488 1.000 35.89017 55 THR A C 1
ATOM 3025 O O . THR A 1 237 ? 35.68040 35.73618 66.66312 1.000 41.45280 55 THR A O 1
ATOM 3036 N N . THR A 1 238 ? 36.07156 37.12577 64.93783 1.000 41.13780 56 THR A N 1
ATOM 3037 C CA . THR A 1 238 ? 34.66584 37.31170 64.61860 1.000 48.54260 56 THR A CA 1
ATOM 3038 C C . THR A 1 238 ? 34.05493 36.14306 63.85067 1.000 46.33901 56 THR A C 1
ATOM 3039 O O . THR A 1 238 ? 32.82612 36.04948 63.77399 1.000 39.81441 56 THR A O 1
ATOM 3050 N N . LEU A 1 239 ? 34.86486 35.24578 63.30049 1.000 36.15540 57 LEU A N 1
ATOM 3051 C CA . LEU A 1 239 ? 34.32190 34.13191 62.54197 1.000 38.29116 57 LEU A CA 1
ATOM 3052 C C . LEU A 1 239 ? 33.63790 33.14844 63.47871 1.000 36.94778 57 LEU A C 1
ATOM 3053 O O . LEU A 1 239 ? 34.07016 32.94111 64.61687 1.000 34.96314 57 LEU A O 1
ATOM 3069 N N . GLN A 1 240 ? 32.56649 32.52366 62.98200 1.000 32.17723 58 GLN A N 1
ATOM 3070 C CA . GLN A 1 240 ? 31.75017 31.61759 63.78072 1.000 37.44360 58 GLN A CA 1
ATOM 3071 C C . GLN A 1 240 ? 31.63887 30.23904 63.14408 1.000 30.86269 58 GLN A C 1
ATOM 3072 O O . GLN A 1 240 ? 31.47131 30.11228 61.93014 1.000 32.53776 58 GLN A O 1
ATOM 3086 N N . VAL A 1 241 ? 31.69132 29.20755 63.98571 1.000 25.09960 59 VAL A N 1
ATOM 3087 C CA . VAL A 1 241 ? 31.45210 27.83421 63.58667 1.000 23.35850 59 VAL A CA 1
ATOM 3088 C C . VAL A 1 241 ? 30.53729 27.23923 64.63768 1.000 30.64211 59 VAL A C 1
ATOM 3089 O O . VAL A 1 241 ? 30.41600 27.76771 65.73819 1.000 30.60730 59 VAL A O 1
ATOM 3102 N N . GLU A 1 242 ? 29.85834 26.16181 64.26572 1.000 25.95644 60 GLU A N 1
ATOM 3103 C CA . GLU A 1 242 ? 28.99063 25.42711 65.18158 1.000 29.61540 60 GLU A CA 1
ATOM 3104 C C . GLU A 1 242 ? 29.39331 23.96970 65.35920 1.000 25.34839 60 GLU A C 1
ATOM 3105 O O . GLU A 1 242 ? 29.07485 23.36395 66.40068 1.000 26.54753 60 GLU A O 1
ATOM 3117 N N . ASN A 1 243 ? 30.08155 23.37987 64.38690 1.000 21.98723 61 ASN A N 1
ATOM 3118 C CA . ASN A 1 243 ? 30.36552 21.95218 64.39691 1.000 23.09032 61 ASN A CA 1
ATOM 3119 C C . ASN A 1 243 ? 31.59030 21.72404 63.52748 1.000 19.38785 61 ASN A C 1
ATOM 3120 O O . ASN A 1 243 ? 31.85329 22.50005 62.59945 1.000 24.04654 61 ASN A O 1
ATOM 3131 N N . ILE A 1 244 ? 32.35017 20.68431 63.85699 1.000 18.15625 62 ILE A N 1
ATOM 3132 C CA . ILE A 1 244 ? 33.34063 20.08617 62.95647 1.000 17.52682 62 ILE A CA 1
ATOM 3133 C C . ILE A 1 244 ? 33.00408 18.59849 62.83078 1.000 19.78020 62 ILE A C 1
ATOM 3134 O O . ILE A 1 244 ? 32.67679 17.95160 63.83386 1.000 22.00168 62 ILE A O 1
ATOM 3150 N N . SER A 1 245 ? 33.00259 18.07003 61.60190 1.000 17.56005 63 SER A N 1
ATOM 3151 C CA . SER A 1 245 ? 32.79750 16.64456 61.34320 1.000 19.71338 63 SER A CA 1
ATOM 3152 C C . SER A 1 245 ? 34.14707 15.99080 61.07553 1.000 23.01308 63 SER A C 1
ATOM 3153 O O . SER A 1 245 ? 34.93622 16.49321 60.26242 1.000 21.24416 63 SER A O 1
ATOM 3161 N N . ILE A 1 246 ? 34.41755 14.88166 61.76175 1.000 19.27156 64 ILE A N 1
ATOM 3162 C CA . ILE A 1 246 ? 35.71586 14.19160 61.71120 1.000 20.48815 64 ILE A CA 1
ATOM 3163 C C . ILE A 1 246 ? 35.40658 12.75665 61.32192 1.000 22.07703 64 ILE A C 1
ATOM 3164 O O . ILE A 1 246 ? 34.91878 11.96801 62.14486 1.000 20.90297 64 ILE A O 1
ATOM 3180 N N . GLY A 1 247 ? 35.66046 12.40756 60.07099 1.000 20.96023 65 GLY A N 1
ATOM 3181 C CA . GLY A 1 247 ? 35.33379 11.06400 59.63943 1.000 20.05355 65 GLY A CA 1
ATOM 3182 C C . GLY A 1 247 ? 33.88651 10.65985 59.77406 1.000 23.42386 65 GLY A C 1
ATOM 3183 O O . GLY A 1 247 ? 33.60499 9.47986 60.01129 1.000 27.50393 65 GLY A O 1
ATOM 3187 N N . GLY A 1 248 ? 32.95356 11.59439 59.60884 1.000 23.75581 66 GLY A N 1
ATOM 3188 C CA . GLY A 1 248 ? 31.55934 11.28618 59.81058 1.000 26.24807 66 GLY A CA 1
ATOM 3189 C C . GLY A 1 248 ? 31.06535 11.36791 61.24099 1.000 23.95584 66 GLY A C 1
ATOM 3190 O O . GLY A 1 248 ? 29.85369 11.17367 61.45671 1.000 31.07547 66 GLY A O 1
ATOM 3194 N N . VAL A 1 249 ? 31.95608 11.58278 62.21100 1.000 21.59869 67 VAL A N 1
ATOM 3195 C CA . VAL A 1 249 ? 31.58562 11.82752 63.60222 1.000 20.51540 67 VAL A CA 1
ATOM 3196 C C . VAL A 1 249 ? 31.34706 13.31884 63.73787 1.000 21.18538 67 VAL A C 1
ATOM 3197 O O . VAL A 1 249 ? 32.22819 14.12239 63.43292 1.000 21.35892 67 VAL A O 1
ATOM 3210 N N . LEU A 1 250 ? 30.16568 13.69972 64.21156 1.000 25.11682 68 LEU A N 1
ATOM 3211 C CA . LEU A 1 250 ? 29.88498 15.11556 64.40001 1.000 28.21570 68 LEU A CA 1
ATOM 3212 C C . LEU A 1 250 ? 30.37590 15.56054 65.76923 1.000 33.63850 68 LEU A C 1
ATOM 3213 O O . LEU A 1 250 ? 30.19369 14.86308 66.76925 1.000 41.97168 68 LEU A O 1
ATOM 3229 N N . VAL A 1 251 ? 31.06615 16.69183 65.79936 1.000 20.75551 69 VAL A N 1
ATOM 3230 C CA . VAL A 1 251 ? 31.61575 17.25669 67.00525 1.000 23.16920 69 VAL A CA 1
ATOM 3231 C C . VAL A 1 251 ? 31.05468 18.65525 67.16893 1.000 20.48977 69 VAL A C 1
ATOM 3232 O O . VAL A 1 251 ? 31.55040 19.60299 66.55743 1.000 22.34518 69 VAL A O 1
ATOM 3245 N N . PRO A 1 252 ? 30.04451 18.83803 68.00285 1.000 19.30121 70 PRO A N 1
ATOM 3246 C CA . PRO A 1 252 ? 29.55366 20.18623 68.27804 1.000 19.66990 70 PRO A CA 1
ATOM 3247 C C . PRO A 1 252 ? 30.64410 21.01327 68.91594 1.000 21.88730 70 PRO A C 1
ATOM 3248 O O . PRO A 1 252 ? 31.39083 20.52881 69.76399 1.000 23.99233 70 PRO A O 1
ATOM 3259 N N . LEU A 1 253 ? 30.69722 22.28227 68.55072 1.000 20.17847 71 LEU A N 1
ATOM 3260 C CA . LEU A 1 253 ? 31.75298 23.16152 69.02352 1.000 18.50034 71 LEU A CA 1
ATOM 3261 C C . LEU A 1 253 ? 31.11988 24.32640 69.77097 1.000 23.57481 71 LEU A C 1
ATOM 3262 O O . LEU A 1 253 ? 30.12532 24.90482 69.31293 1.000 25.27118 71 LEU A O 1
ATOM 3278 N N . GLU A 1 254 ? 31.68215 24.65358 70.92698 1.000 26.76096 72 GLU A N 1
ATOM 3279 C CA . GLU A 1 254 ? 31.21325 25.76778 71.72864 1.000 28.20441 72 GLU A CA 1
ATOM 3280 C C . GLU A 1 254 ? 32.35118 26.74848 71.95530 1.000 25.02516 72 GLU A C 1
ATOM 3281 O O . GLU A 1 254 ? 33.49766 26.35008 72.20056 1.000 23.47001 72 GLU A O 1
ATOM 3293 N N . LEU A 1 255 ? 32.03292 28.02800 71.83753 1.000 27.39235 73 LEU A N 1
ATOM 3294 C CA . LEU A 1 255 ? 33.02389 29.06839 72.03936 1.000 26.90938 73 LEU A CA 1
ATOM 3295 C C . LEU A 1 255 ? 33.37632 29.17463 73.51701 1.000 28.32413 73 LEU A C 1
ATOM 3296 O O . LEU A 1 255 ? 32.49006 29.21048 74.36897 1.000 30.17848 73 LEU A O 1
ATOM 3312 N N . LYS A 1 256 ? 34.67451 29.29693 73.81846 1.000 31.87192 74 LYS A N 1
ATOM 3313 C CA . LYS A 1 256 ? 35.13944 29.51820 75.18921 1.000 36.70546 74 LYS A CA 1
ATOM 3314 C C . LYS A 1 256 ? 36.11611 30.68971 75.27277 1.000 34.93589 74 LYS A C 1
ATOM 3315 O O . LYS A 1 256 ? 36.78816 31.01411 74.30009 1.000 39.68153 74 LYS A O 1
ATOM 3334 N N . CYS A 1 257 ? 36.19030 31.31650 76.46091 1.000 38.38039 75 CYS A N 1
ATOM 3335 C CA . CYS A 1 257 ? 37.07981 32.46034 76.75313 1.000 61.27373 75 CYS A CA 1
ATOM 3336 C C . CYS A 1 257 ? 36.36672 33.79019 76.48690 1.000 57.81117 75 CYS A C 1
ATOM 3337 O O . CYS A 1 257 ? 36.94738 34.87454 76.63696 1.000 57.36937 75 CYS A O 1
ATOM 3345 N N . ARG A 1 264 ? 43.22590 34.80399 68.62039 1.000 60.68644 82 ARG A N 1
ATOM 3346 C CA . ARG A 1 264 ? 42.33300 33.76871 68.10928 1.000 69.64817 82 ARG A CA 1
ATOM 3347 C C . ARG A 1 264 ? 41.17491 33.50965 69.05582 1.000 49.16180 82 ARG A C 1
ATOM 3348 O O . ARG A 1 264 ? 41.28396 33.70578 70.25624 1.000 36.99390 82 ARG A O 1
ATOM 3368 N N . VAL A 1 265 ? 40.06707 33.05889 68.50186 1.000 49.40265 83 VAL A N 1
ATOM 3369 C CA . VAL A 1 265 ? 38.89291 32.67059 69.27059 1.000 73.09818 83 VAL A CA 1
ATOM 3370 C C . VAL A 1 265 ? 38.90041 31.15284 69.34678 1.000 60.01338 83 VAL A C 1
ATOM 3371 O O . VAL A 1 265 ? 39.28352 30.49224 68.36843 1.000 31.52653 83 VAL A O 1
ATOM 3384 N N . VAL A 1 266 ? 38.51062 30.59565 70.50484 1.000 41.48970 84 VAL A N 1
ATOM 3385 C CA . VAL A 1 266 ? 38.74273 29.18467 70.82416 1.000 26.00384 84 VAL A CA 1
ATOM 3386 C C . VAL A 1 266 ? 37.41962 28.44890 70.99130 1.000 20.38759 84 VAL A C 1
ATOM 3387 O O . VAL A 1 266 ? 36.63970 28.72094 71.91833 1.000 23.96384 84 VAL A O 1
ATOM 3400 N N . TYR A 1 267 ? 37.22303 27.46094 70.15276 1.000 22.63852 85 TYR A N 1
ATOM 3401 C CA . TYR A 1 267 ? 36.09425 26.54881 70.19520 1.000 20.29812 85 TYR A CA 1
ATOM 3402 C C . TYR A 1 267 ? 36.56287 25.19281 70.69328 1.000 20.39899 85 TYR A C 1
ATOM 3403 O O . TYR A 1 267 ? 37.63939 24.71147 70.31628 1.000 23.28068 85 TYR A O 1
ATOM 3421 N N . THR A 1 268 ? 35.70126 24.52225 71.41762 1.000 18.47594 86 THR A N 1
ATOM 3422 C CA . THR A 1 268 ? 36.01685 23.21834 71.98107 1.000 20.57528 86 THR A CA 1
ATOM 3423 C C . THR A 1 268 ? 34.86671 22.25869 71.73775 1.000 23.02256 86 THR A C 1
ATOM 3424 O O . THR A 1 268 ? 33.70085 22.66009 71.63071 1.000 21.16600 86 THR A O 1
ATOM 3435 N N . GLY A 1 269 ? 35.22177 20.98752 71.63370 1.000 19.41388 87 GLY A N 1
ATOM 3436 C CA . GLY A 1 269 ? 34.25998 19.91446 71.65715 1.000 18.76704 87 GLY A CA 1
ATOM 3437 C C . GLY A 1 269 ? 34.93761 18.60581 71.99493 1.000 20.95705 87 GLY A C 1
ATOM 3438 O O . GLY A 1 269 ? 36.12071 18.56329 72.34082 1.000 20.00658 87 GLY A O 1
ATOM 3442 N N . ILE A 1 270 ? 34.15550 17.54007 71.93858 1.000 20.61167 88 ILE A N 1
ATOM 3443 C CA . ILE A 1 270 ? 34.63252 16.19520 72.24457 1.000 21.51094 88 ILE A CA 1
ATOM 3444 C C . ILE A 1 270 ? 34.34406 15.28574 71.05411 1.000 17.15597 88 ILE A C 1
ATOM 3445 O O . ILE A 1 270 ? 33.19877 15.19642 70.58680 1.000 22.98883 88 ILE A O 1
ATOM 3461 N N . TYR A 1 271 ? 35.41211 14.66349 70.53121 1.000 16.51618 89 TYR A N 1
ATOM 3462 C CA . TYR A 1 271 ? 35.38455 13.72696 69.41103 1.000 15.33670 89 TYR A CA 1
ATOM 3463 C C . TYR A 1 271 ? 35.38015 12.29303 69.94656 1.000 18.15958 89 TYR A C 1
ATOM 3464 O O . TYR A 1 271 ? 36.34889 11.83317 70.55482 1.000 19.17859 89 TYR A O 1
ATOM 3482 N N . ASP A 1 272 ? 34.29271 11.58937 69.70596 1.000 18.30305 90 ASP A N 1
ATOM 3483 C CA . ASP A 1 272 ? 34.05833 10.24992 70.21500 1.000 18.64457 90 ASP A CA 1
ATOM 3484 C C . ASP A 1 272 ? 34.37815 9.23771 69.11990 1.000 20.40001 90 ASP A C 1
ATOM 3485 O O . ASP A 1 272 ? 33.74954 9.25897 68.05124 1.000 21.85712 90 ASP A O 1
ATOM 3494 N N . THR A 1 273 ? 35.29072 8.29236 69.40724 1.000 19.60147 91 THR A N 1
ATOM 3495 C CA . THR A 1 273 ? 35.61321 7.23512 68.45503 1.000 18.01745 91 THR A CA 1
ATOM 3496 C C . THR A 1 273 ? 35.00683 5.88592 68.84659 1.000 19.22434 91 THR A C 1
ATOM 3497 O O . THR A 1 273 ? 35.33402 4.86653 68.23282 1.000 21.97560 91 THR A O 1
ATOM 3508 N N . GLU A 1 274 ? 34.10889 5.83931 69.83562 1.000 19.09021 92 GLU A N 1
ATOM 3509 C CA . GLU A 1 274 ? 33.38886 4.60216 70.05341 1.000 21.01682 92 GLU A CA 1
ATOM 3510 C C . GLU A 1 274 ? 32.60863 4.20847 68.80331 1.000 25.34066 92 GLU A C 1
ATOM 3511 O O . GLU A 1 274 ? 31.81131 4.99139 68.28369 1.000 24.31855 92 GLU A O 1
ATOM 3523 N N . GLY A 1 275 ? 32.77397 2.97086 68.37532 1.000 23.22258 93 GLY A N 1
ATOM 3524 C CA . GLY A 1 275 ? 32.04977 2.47249 67.21475 1.000 26.37654 93 GLY A CA 1
ATOM 3525 C C . GLY A 1 275 ? 32.76545 2.66998 65.88820 1.000 24.92803 93 GLY A C 1
ATOM 3526 O O . GLY A 1 275 ? 32.27362 2.18091 64.85515 1.000 30.13567 93 GLY A O 1
ATOM 3530 N N . VAL A 1 276 ? 33.90729 3.33562 65.88784 1.000 26.02727 94 VAL A N 1
ATOM 3531 C CA . VAL A 1 276 ? 34.71879 3.46226 64.68479 1.000 25.87000 94 VAL A CA 1
ATOM 3532 C C . VAL A 1 276 ? 35.50558 2.17388 64.48678 1.000 26.41763 94 VAL A C 1
ATOM 3533 O O . VAL A 1 276 ? 36.12309 1.65403 65.42482 1.000 26.56036 94 VAL A O 1
ATOM 3546 N N . ALA A 1 277 ? 35.50243 1.67068 63.26493 1.000 31.43592 95 ALA A N 1
ATOM 3547 C CA . ALA A 1 277 ? 36.21653 0.44509 62.96068 1.000 43.35356 95 ALA A CA 1
ATOM 3548 C C . ALA A 1 277 ? 37.72572 0.69995 62.93970 1.000 34.84062 95 ALA A C 1
ATOM 3549 O O . ALA A 1 277 ? 3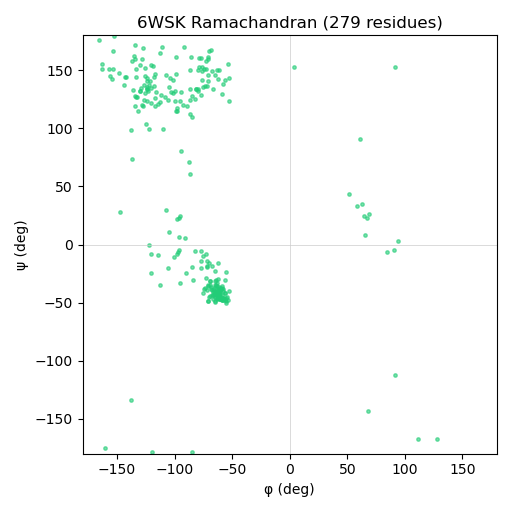8.17857 1.71161 62.39965 1.000 29.38579 95 ALA A O 1
ATOM 3556 N N . PRO A 1 278 ? 38.52376 -0.18608 63.52909 1.000 26.46595 96 PRO A N 1
ATOM 3557 C CA . PRO A 1 278 ? 39.97512 -0.11150 63.32974 1.000 39.30157 96 PRO A CA 1
ATOM 3558 C C . PRO A 1 278 ? 40.33755 -0.29262 61.86112 1.000 45.76836 96 PRO A C 1
ATOM 3559 O O . PRO A 1 278 ? 39.64393 -0.97864 61.10875 1.000 33.36075 96 PRO A O 1
ATOM 3570 N N . THR A 1 279 ? 41.43603 0.33767 61.45667 1.000 29.06010 97 THR A N 1
ATOM 3571 C CA . THR A 1 279 ? 41.92718 0.22742 60.09268 1.000 31.91308 97 THR A CA 1
ATOM 3572 C C . THR A 1 279 ? 42.60448 -1.12304 59.88602 1.000 32.95384 97 THR A C 1
ATOM 3573 O O . THR A 1 279 ? 43.30477 -1.63458 60.76992 1.000 35.65562 97 THR A O 1
ATOM 3584 N N . LYS A 1 280 ? 42.39570 -1.69859 58.70553 1.000 47.87213 98 LYS A N 1
ATOM 3585 C CA . LYS A 1 280 ? 42.98082 -2.99883 58.41837 1.000 55.69913 98 LYS A CA 1
ATOM 3586 C C . LYS A 1 280 ? 44.50131 -2.88847 58.39774 1.000 67.28879 98 LYS A C 1
ATOM 3587 O O . LYS A 1 280 ? 45.06436 -1.85570 58.02584 1.000 46.66438 98 LYS A O 1
ATOM 3606 N N . SER A 1 281 ? 45.15977 -3.95949 58.84134 1.000 95.40327 99 SER A N 1
ATOM 3607 C CA . SER A 1 281 ? 46.60268 -3.93729 59.05830 1.000 89.10017 99 SER A CA 1
ATOM 3608 C C . SER A 1 281 ? 47.34468 -3.44343 57.82336 1.000 85.68360 99 SER A C 1
ATOM 3609 O O . SER A 1 281 ? 46.96125 -3.73147 56.68703 1.000 67.47423 99 SER A O 1
ATOM 3617 N N . GLY A 1 282 ? 48.41696 -2.69347 58.05780 1.000 90.83705 100 GLY A N 1
ATOM 3618 C CA . GLY A 1 282 ? 49.25501 -2.21289 56.97941 1.000 59.66401 100 GLY A CA 1
ATOM 3619 C C . GLY A 1 282 ? 48.57387 -1.24264 56.03765 1.000 56.80627 100 GLY A C 1
ATOM 3620 O O . GLY A 1 282 ? 49.14414 -0.87081 55.00734 1.000 55.99483 100 GLY A O 1
ATOM 3624 N N . GLU A 1 283 ? 47.36343 -0.81327 56.38093 1.000 48.39485 101 GLU A N 1
ATOM 3625 C CA . GLU A 1 283 ? 46.63648 0.15658 55.58735 1.000 36.65791 101 GLU A CA 1
ATOM 3626 C C . GLU A 1 283 ? 46.33625 1.38479 56.44062 1.000 35.58523 101 GLU A C 1
ATOM 3627 O O . GLU A 1 283 ? 46.28378 1.31502 57.67477 1.000 42.07096 101 GLU A O 1
ATOM 3639 N N . ARG A 1 284 ? 46.17874 2.51157 55.77551 1.000 36.12190 102 ARG A N 1
ATOM 3640 C CA . ARG A 1 284 ? 45.68774 3.72655 56.39400 1.000 34.14273 102 ARG A CA 1
ATOM 3641 C C . ARG A 1 284 ? 44.40111 4.10891 55.68097 1.000 37.78851 102 ARG A C 1
ATOM 3642 O O . ARG A 1 284 ? 43.93178 3.41428 54.77884 1.000 41.56010 102 ARG A O 1
ATOM 3663 N N . GLN A 1 285 ? 43.81805 5.22375 56.08233 1.000 25.69157 103 GLN A N 1
ATOM 3664 C CA . GLN A 1 285 ? 42.58615 5.60102 55.42557 1.000 28.76116 103 GLN A CA 1
ATOM 3665 C C . GLN A 1 285 ? 42.40516 7.09253 55.55917 1.000 27.66333 103 GLN A C 1
ATOM 3666 O O . GLN A 1 285 ? 42.75973 7.65998 56.60524 1.000 30.42448 103 GLN A O 1
ATOM 3680 N N . PRO A 1 286 ? 41.84876 7.76411 54.56477 1.000 22.06998 104 PRO A N 1
ATOM 3681 C CA . PRO A 1 286 ? 41.47654 9.15453 54.74589 1.000 22.85751 104 PRO A CA 1
ATOM 3682 C C . PRO A 1 286 ? 40.20618 9.27767 55.56975 1.000 23.52854 104 PRO A C 1
ATOM 3683 O O . PRO A 1 286 ? 39.33068 8.40869 55.56910 1.000 30.84141 104 PRO A O 1
ATOM 3694 N N . ILE A 1 287 ? 40.12835 10.36903 56.29723 1.000 19.48886 105 ILE A N 1
ATOM 3695 C CA . ILE A 1 287 ? 38.87760 10.79532 56.89174 1.000 18.84358 105 ILE A CA 1
ATOM 3696 C C . ILE A 1 287 ? 38.68148 12.24543 56.51898 1.000 19.79666 105 ILE A C 1
ATOM 3697 O O . ILE A 1 287 ? 39.62549 13.04766 56.50434 1.000 21.19038 105 ILE A O 1
ATOM 3713 N N . GLN A 1 288 ? 37.47352 12.54808 56.10958 1.000 18.75907 106 GLN A N 1
ATOM 3714 C CA . GLN A 1 288 ? 37.09013 13.88944 55.74931 1.000 18.39445 106 GLN A CA 1
ATOM 3715 C C . GLN A 1 288 ? 36.90644 14.75329 56.98995 1.000 19.64377 106 GLN A C 1
ATOM 3716 O O . GLN A 1 288 ? 36.26030 14.32998 57.95676 1.000 19.84618 106 GLN A O 1
ATOM 3730 N N . ILE A 1 289 ? 37.44622 15.97099 56.93885 1.000 17.32510 107 ILE A N 1
ATOM 3731 C CA . ILE A 1 289 ? 37.30432 16.97958 57.98538 1.000 19.28345 107 ILE A CA 1
ATOM 3732 C C . ILE A 1 289 ? 36.50104 18.12948 57.40166 1.000 18.32528 107 ILE A C 1
ATOM 3733 O O . ILE A 1 289 ? 36.93001 18.73100 56.41496 1.000 18.74185 107 ILE A O 1
ATOM 3749 N N . THR A 1 290 ? 35.36373 18.45509 57.99317 1.000 18.00838 108 THR A N 1
ATOM 3750 C CA . THR A 1 290 ? 34.48166 19.46411 57.42852 1.000 18.53852 108 THR A CA 1
ATOM 3751 C C . THR A 1 290 ? 34.02777 20.41266 58.52467 1.000 20.58674 108 THR A C 1
ATOM 3752 O O . THR A 1 290 ? 33.48541 19.93739 59.52957 1.000 21.60507 108 THR A O 1
ATOM 3763 N N . MET A 1 291 ? 34.19188 21.69842 58.32885 1.000 18.50470 109 MET A N 1
ATOM 3764 C CA . MET A 1 291 ? 33.76247 22.70144 59.31822 1.000 20.38913 109 MET A CA 1
ATOM 3765 C C . MET A 1 291 ? 33.11144 23.87495 58.60985 1.000 19.94622 109 MET A C 1
ATOM 3766 O O . MET A 1 291 ? 33.82579 24.74608 58.05209 1.000 20.35293 109 MET A O 1
ATOM 3780 N N . PRO A 1 292 ? 31.79325 23.92520 58.53749 1.000 21.21298 110 PRO A N 1
ATOM 3781 C CA . PRO A 1 292 ? 31.12367 25.08497 57.94258 1.000 23.85864 110 PRO A CA 1
ATOM 3782 C C . PRO A 1 292 ? 31.25203 26.30217 58.84204 1.000 29.96384 110 PRO A C 1
ATOM 3783 O O . PRO A 1 292 ? 31.19980 26.19959 60.06563 1.000 28.03184 110 PRO A O 1
ATOM 3794 N N . PHE A 1 293 ? 31.46039 27.44768 58.22542 1.000 24.95234 111 PHE A N 1
ATOM 3795 C CA . PHE A 1 293 ? 31.36893 28.73430 58.89038 1.000 24.88593 111 PHE A CA 1
ATOM 3796 C C . PHE A 1 293 ? 30.01229 29.34810 58.60400 1.000 32.53921 111 PHE A C 1
ATOM 3797 O O . PHE A 1 293 ? 29.32621 28.99160 57.64187 1.000 37.04105 111 PHE A O 1
ATOM 3814 N N . THR A 1 294 ? 29.63618 30.31278 59.43362 1.000 38.37162 112 THR A N 1
ATOM 3815 C CA . THR A 1 294 ? 28.30811 30.87882 59.29207 1.000 65.05257 112 THR A CA 1
ATOM 3816 C C . THR A 1 294 ? 28.15483 31.61226 57.95852 1.000 56.85565 112 THR A C 1
ATOM 3817 O O . THR A 1 294 ? 27.19946 31.36496 57.21186 1.000 85.23154 112 THR A O 1
ATOM 3828 N N . ASP A 1 295 ? 29.09388 32.49723 57.61614 1.000 41.45581 113 ASP A N 1
ATOM 3829 C CA . ASP A 1 295 ? 28.94881 33.30997 56.41198 1.000 60.52827 113 ASP A CA 1
ATOM 3830 C C . ASP A 1 295 ? 29.95739 33.00654 55.31840 1.000 36.11349 113 ASP A C 1
ATOM 3831 O O . ASP A 1 295 ? 29.63211 33.12488 54.12614 1.000 45.23067 113 ASP A O 1
ATOM 3840 N N . ILE A 1 296 ? 31.18391 32.65868 55.67484 1.000 32.54214 114 ILE A N 1
ATOM 3841 C CA . ILE A 1 296 ? 32.28090 32.74769 54.71674 1.000 33.70390 114 ILE A CA 1
ATOM 3842 C C . ILE A 1 296 ? 32.59351 31.44565 53.99710 1.000 29.61972 114 ILE A C 1
ATOM 3843 O O . ILE A 1 296 ? 33.59237 31.36125 53.27958 1.000 33.87337 114 ILE A O 1
ATOM 3859 N N . GLY A 1 297 ? 31.79181 30.44019 54.19016 1.000 24.19205 115 GLY A N 1
ATOM 3860 C CA . GLY A 1 297 ? 31.96036 29.21084 53.45295 1.000 26.39821 115 GLY A CA 1
ATOM 3861 C C . GLY A 1 297 ? 32.41121 28.07938 54.35815 1.000 31.14570 115 GLY A C 1
ATOM 3862 O O . GLY A 1 297 ? 32.41101 28.18577 55.58466 1.000 27.59385 115 GLY A O 1
ATOM 3866 N N . THR A 1 298 ? 32.83415 26.98590 53.72800 1.000 21.71560 116 THR A N 1
ATOM 3867 C CA . THR A 1 298 ? 33.13303 25.74554 54.43307 1.000 20.41943 116 THR A CA 1
ATOM 3868 C C . THR A 1 298 ? 34.60527 25.38391 54.30244 1.000 20.23794 116 THR A C 1
ATOM 3869 O O . THR A 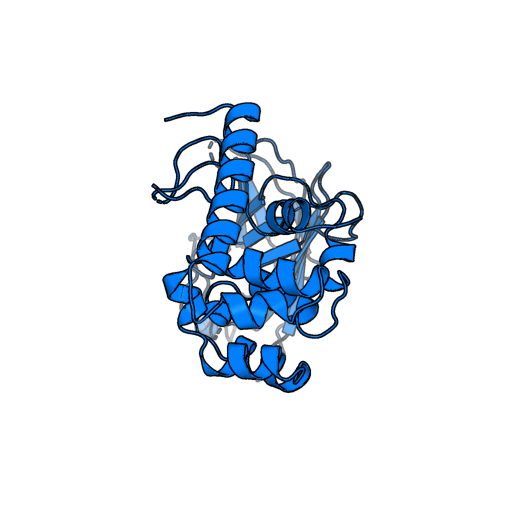1 298 ? 35.19310 25.43265 53.20698 1.000 18.82415 116 THR A O 1
ATOM 3880 N N . PHE A 1 299 ? 35.21275 25.06220 55.43580 1.000 17.64457 117 PHE A N 1
ATOM 3881 C CA . PHE A 1 299 ? 36.54156 24.48639 55.48585 1.000 16.03543 117 PHE A CA 1
ATOM 3882 C C . PHE A 1 299 ? 36.42530 22.98006 55.31349 1.000 19.77973 117 PHE A C 1
ATOM 3883 O O . PHE A 1 299 ? 35.64458 22.33274 56.02483 1.000 18.72749 117 PHE A O 1
ATOM 3900 N N . GLU A 1 300 ? 37.18892 22.41820 54.35391 1.000 17.44117 118 GLU A N 1
ATOM 3901 C CA . GLU A 1 300 ? 37.22338 20.96732 54.18553 1.000 17.14197 118 GLU A CA 1
ATOM 3902 C C . GLU A 1 300 ? 38.61556 20.48079 53.79470 1.000 18.85374 118 GLU A C 1
ATOM 3903 O O . GLU A 1 300 ? 39.30465 21.08105 52.96854 1.000 20.12118 118 GLU A O 1
ATOM 3915 N N . THR A 1 301 ? 39.02043 19.38444 54.41804 1.000 18.67767 119 THR A N 1
ATOM 3916 C CA . THR A 1 301 ? 40.29688 18.74462 54.14872 1.000 17.29277 119 THR A CA 1
ATOM 3917 C C . THR A 1 301 ? 40.16737 17.26268 54.47405 1.000 20.98096 119 THR A C 1
ATOM 3918 O O . THR A 1 301 ? 39.09706 16.77839 54.85374 1.000 20.90508 119 THR A O 1
ATOM 3929 N N . VAL A 1 302 ? 41.25753 16.54315 54.26621 1.000 17.25842 120 VAL A N 1
ATOM 3930 C CA . VAL A 1 302 ? 41.34054 15.12665 54.54506 1.000 17.69721 120 VAL A CA 1
ATOM 3931 C C . VAL A 1 302 ? 42.51680 14.94720 55.48232 1.000 17.13047 120 VAL A C 1
ATOM 3932 O O . VAL A 1 302 ? 43.58170 15.54625 55.28119 1.000 23.18974 120 VAL A O 1
ATOM 3945 N N . TRP A 1 303 ? 42.32405 14.14011 56.50594 1.000 18.15937 121 TRP A N 1
ATOM 3946 C CA . TRP A 1 303 ? 43.43696 13.60954 57.27851 1.000 18.42755 121 TRP A CA 1
ATOM 3947 C C . TRP A 1 303 ? 43.65362 12.15503 56.88250 1.000 20.48412 121 TRP A C 1
ATOM 3948 O O . TRP A 1 303 ? 42.68536 11.41603 56.69793 1.000 21.86306 121 TRP A O 1
ATOM 3969 N N . GLN A 1 304 ? 44.91552 11.72557 56.83824 1.000 18.60869 122 GLN A N 1
ATOM 3970 C CA . GLN A 1 304 ? 45.26516 10.32480 56.64945 1.000 20.99631 122 GLN A CA 1
ATOM 3971 C C . GLN A 1 304 ? 45.47657 9.75175 58.04624 1.000 24.85371 122 GLN A C 1
ATOM 3972 O O . GLN A 1 304 ? 46.23369 10.32078 58.84971 1.000 25.79646 122 GLN A O 1
ATOM 3986 N N . VAL A 1 305 ? 44.73478 8.68920 58.37867 1.000 21.31613 123 VAL A N 1
ATOM 3987 C CA . VAL A 1 305 ? 44.70847 8.18953 59.74679 1.000 20.99690 123 VAL A CA 1
ATOM 3988 C C . VAL A 1 305 ? 44.79072 6.67808 59.75729 1.000 20.98636 123 VAL A C 1
ATOM 3989 O O . VAL A 1 305 ? 44.51732 6.00898 58.76006 1.000 24.61872 123 VAL A O 1
ATOM 4002 N N . LYS A 1 306 ? 45.23879 6.15330 60.90036 1.000 20.95001 124 LYS A N 1
ATOM 4003 C CA . LYS A 1 306 ? 45.10329 4.74060 61.20790 1.000 20.78685 124 LYS A CA 1
ATOM 4004 C C . LYS A 1 306 ? 44.39831 4.66521 62.54474 1.000 23.23063 124 LYS A C 1
ATOM 4005 O O . LYS A 1 306 ? 44.83125 5.31618 63.49667 1.000 22.37656 124 LYS A O 1
ATOM 4024 N N . PHE A 1 307 ? 43.34261 3.85681 62.62581 1.000 23.00638 125 PHE A N 1
ATOM 4025 C CA . PHE A 1 307 ? 42.61399 3.62099 63.86440 1.000 24.02238 125 PHE A CA 1
ATOM 4026 C C . PHE A 1 307 ? 43.07250 2.30219 64.47002 1.000 25.84297 125 PHE A C 1
ATOM 4027 O O . PHE A 1 307 ? 43.11081 1.26345 63.79165 1.000 29.62592 125 PHE A O 1
ATOM 4044 N N . TYR A 1 308 ? 43.36625 2.32977 65.75469 1.000 2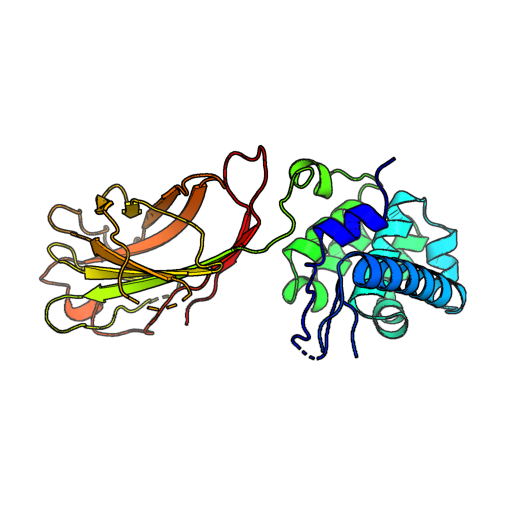3.79160 126 TYR A N 1
ATOM 4045 C CA . TYR A 1 308 ? 43.83105 1.15498 66.47242 1.000 29.60650 126 TYR A CA 1
ATOM 4046 C C . TYR A 1 308 ? 42.84895 0.75555 67.55863 1.000 31.73826 126 TYR A C 1
ATOM 4047 O O . TYR A 1 308 ? 42.23811 1.60671 68.20746 1.000 31.03432 126 TYR A O 1
ATOM 4065 N N . ASN A 1 309 ? 42.76281 -0.54550 67.79810 1.000 33.02986 127 ASN A N 1
ATOM 4066 C CA . ASN A 1 309 ? 41.93263 -1.07638 68.87078 1.000 36.60763 127 ASN A CA 1
ATOM 4067 C C . ASN A 1 309 ? 42.68691 -1.05614 70.19318 1.000 43.07613 127 ASN A C 1
ATOM 4068 O O . ASN A 1 309 ? 43.84575 -0.64405 70.27991 1.000 38.68142 127 ASN A O 1
ATOM 4079 N N . TYR A 1 310 ? 42.01241 -1.55616 71.23382 1.000 54.12022 128 TYR A N 1
ATOM 4080 C CA . TYR A 1 310 ? 42.56052 -1.60895 72.59044 1.000 52.02067 128 TYR A CA 1
ATOM 4081 C C . TYR A 1 310 ? 43.84667 -2.42042 72.65162 1.000 40.96879 128 TYR A C 1
ATOM 4082 O O . TYR A 1 310 ? 44.80740 -2.03437 73.33225 1.000 46.32020 128 TYR A O 1
ATOM 4100 N N . HIS A 1 311 ? 43.86461 -3.56460 71.96815 1.000 47.53098 129 HIS A N 1
ATOM 4101 C CA . HIS A 1 311 ? 45.03085 -4.43692 72.00662 1.000 62.51542 129 HIS A CA 1
ATOM 4102 C C . HIS A 1 311 ? 46.24204 -3.78104 71.36088 1.000 60.84179 129 HIS A C 1
ATOM 4103 O O . HIS A 1 311 ? 47.37288 -3.94786 71.83285 1.000 52.62033 129 HIS A O 1
ATOM 4117 N N . LYS A 1 312 ? 46.02853 -3.04174 70.27247 1.000 48.68819 130 LYS A N 1
ATOM 4118 C CA . LYS A 1 312 ? 47.11043 -2.33806 69.59833 1.000 53.28342 130 LYS A CA 1
ATOM 4119 C C . LYS A 1 312 ? 47.21821 -0.88349 70.03825 1.000 59.55833 130 LYS A C 1
ATOM 4120 O O . LYS A 1 312 ? 47.77479 -0.06158 69.30063 1.000 41.54786 130 LYS A O 1
ATOM 4139 N N . ARG A 1 313 ? 46.71003 -0.55260 71.23278 1.000 67.18206 131 ARG A N 1
ATOM 4140 C CA . ARG A 1 313 ? 46.75315 0.82608 71.70646 1.000 43.20804 131 ARG A CA 1
ATOM 4141 C C . ARG A 1 313 ? 48.17180 1.31912 71.94251 1.000 46.40352 131 ARG A C 1
ATOM 4142 O O . ARG A 1 313 ? 48.39306 2.53265 71.95423 1.000 38.99086 131 ARG A O 1
ATOM 4163 N N . ASP A 1 314 ? 49.13040 0.41287 72.15538 1.000 46.53258 132 ASP A N 1
ATOM 4164 C CA . ASP A 1 314 ? 50.50821 0.85101 72.31751 1.000 53.30064 132 ASP A CA 1
ATOM 4165 C C . ASP A 1 314 ? 50.97558 1.68350 71.12499 1.000 53.42293 132 ASP A C 1
ATOM 4166 O O . ASP A 1 314 ? 51.90069 2.49859 71.25451 1.000 46.71255 132 ASP A O 1
ATOM 4175 N N . HIS A 1 315 ? 50.34768 1.52315 69.95436 1.000 50.03829 133 HIS A N 1
ATOM 4176 C CA . HIS A 1 315 ? 50.79603 2.26429 68.78292 1.000 51.61597 133 HIS A CA 1
ATOM 4177 C C . HIS A 1 315 ? 50.46144 3.74883 68.85422 1.000 46.91423 133 HIS A C 1
ATOM 4178 O O . HIS A 1 315 ? 51.06035 4.53894 68.11519 1.000 40.54641 133 HIS A O 1
ATOM 4192 N N . CYS A 1 316 ? 49.51626 4.14509 69.70594 1.000 46.86040 134 CYS A N 1
ATOM 4193 C CA . CYS A 1 316 ? 49.16590 5.54430 69.90552 1.000 55.72952 134 CYS A CA 1
ATOM 4194 C C . CYS A 1 316 ? 49.85318 6.14056 71.12288 1.000 73.19737 134 CYS A C 1
ATOM 4195 O O . CYS A 1 316 ? 49.37657 7.13674 71.67774 1.000 109.06509 134 CYS A O 1
ATOM 4203 N N . GLN A 1 317 ? 50.95729 5.53770 71.54805 1.000 54.32448 135 GLN A N 1
ATOM 4204 C CA . GLN A 1 317 ? 51.75686 6.02414 72.65546 1.000 73.50942 135 GLN A CA 1
ATOM 4205 C C . GLN A 1 317 ? 53.13766 6.48234 72.21621 1.000 55.95698 135 GLN A C 1
ATOM 4206 O O . GLN A 1 317 ? 53.86169 7.07901 73.02103 1.000 50.71701 135 GLN A O 1
ATOM 4220 N N . TRP A 1 318 ? 53.51430 6.21683 70.96832 1.000 46.45380 136 TRP A N 1
ATOM 4221 C CA . TRP A 1 318 ? 54.83127 6.53053 70.44285 1.000 48.10861 136 TRP A CA 1
ATOM 4222 C C . TRP A 1 318 ? 54.65930 7.15821 69.07557 1.000 33.56950 136 TRP A C 1
ATOM 4223 O O . TRP A 1 318 ? 53.60409 7.04213 68.45619 1.000 34.08711 136 TRP A O 1
ATOM 4244 N N . GLY A 1 319 ? 55.70252 7.83896 68.61113 1.000 44.38707 137 GLY A N 1
ATOM 4245 C CA . GLY A 1 319 ? 55.67474 8.48953 67.31990 1.000 59.33154 137 GLY A CA 1
ATOM 4246 C C . GLY A 1 319 ? 56.07211 9.94415 67.43046 1.000 32.85378 137 GLY A C 1
ATOM 4247 O O . GLY A 1 319 ? 56.60841 10.39169 68.44993 1.000 40.24073 137 GLY A O 1
ATOM 4251 N N . SER A 1 320 ? 55.81958 10.69360 66.35116 1.000 33.42491 138 SER A N 1
ATOM 4252 C CA . SER A 1 320 ? 56.07708 12.12909 66.32010 1.000 35.18058 138 SER A CA 1
ATOM 4253 C C . SER A 1 320 ? 54.83061 12.85175 66.80275 1.000 30.84689 138 SER A C 1
ATOM 4254 O O . SER A 1 320 ? 53.77745 12.70498 66.18513 1.000 29.52006 138 SER A O 1
ATOM 4262 N N . PRO A 1 321 ? 54.88838 13.62060 67.87976 1.000 27.47175 139 PRO A N 1
ATOM 4263 C CA . PRO A 1 321 ? 53.66647 14.25231 68.38068 1.000 25.69423 139 PRO A CA 1
ATOM 4264 C C . PRO A 1 321 ? 53.24781 15.41570 67.50217 1.000 30.35329 139 PRO A C 1
ATOM 4265 O O . PRO A 1 321 ? 54.06571 16.08958 66.87129 1.000 37.10917 139 PRO A O 1
ATOM 4276 N N . PHE A 1 322 ? 51.95225 15.66721 67.45513 1.000 33.84065 140 PHE A N 1
ATOM 4277 C CA . PHE A 1 322 ? 51.51653 16.93611 66.89395 1.000 42.82308 140 PHE A CA 1
ATOM 4278 C C . PHE A 1 322 ? 50.58868 17.60618 67.88174 1.000 19.86212 140 PHE A C 1
ATOM 4279 O O . PHE A 1 322 ? 49.62481 16.99281 68.37814 1.000 28.52028 140 PHE A O 1
ATOM 4296 N N . SER A 1 323 ? 51.00456 18.77604 68.32627 1.000 26.90454 141 SER A N 1
ATOM 4297 C CA A SER A 1 323 ? 50.18793 19.55795 69.23238 0.500 30.43167 141 SER A CA 1
ATOM 4298 C CA B SER A 1 323 ? 50.18714 19.55467 69.23295 0.500 30.44596 141 SER A CA 1
ATOM 4299 C C . SER A 1 323 ? 49.02938 20.20383 68.50996 1.000 22.66840 141 SER A C 1
ATOM 4300 O O . SER A 1 323 ? 47.98004 20.42289 69.10129 1.000 26.39154 141 SER A O 1
ATOM 4313 N N . VAL A 1 324 ? 49.21194 20.51588 67.21496 1.000 20.43993 142 VAL A N 1
ATOM 4314 C CA . VAL A 1 324 ? 48.21058 21.21998 66.44912 1.000 19.44100 142 VAL A CA 1
ATOM 4315 C C . VAL A 1 324 ? 48.51964 21.04672 64.97368 1.000 20.17684 142 VAL A C 1
ATOM 4316 O O . VAL A 1 324 ? 49.66782 20.82774 64.59171 1.000 20.57805 142 VAL A O 1
ATOM 4329 N N . ILE A 1 325 ? 47.48636 21.16158 64.13533 1.000 18.61215 143 ILE A N 1
ATOM 4330 C CA . ILE A 1 325 ? 47.64551 21.38273 62.71154 1.000 19.12665 143 ILE A CA 1
ATOM 4331 C C . ILE A 1 325 ? 47.11058 22.76791 62.42310 1.000 19.34496 143 ILE A C 1
ATOM 4332 O O . ILE A 1 325 ? 45.95354 23.07632 62.76119 1.000 19.09994 143 ILE A O 1
ATOM 4348 N N .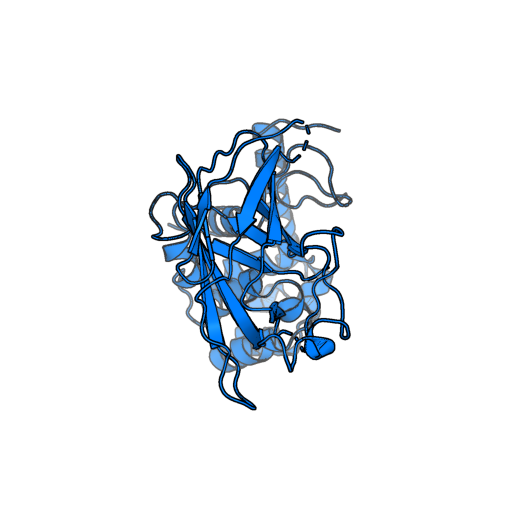 GLU A 1 326 ? 47.95979 23.60810 61.84777 1.000 19.08089 144 GLU A N 1
ATOM 4349 C CA A GLU A 1 326 ? 47.62172 24.97699 61.48039 0.500 20.45629 144 GLU A CA 1
ATOM 4350 C CA B GLU A 1 326 ? 47.61601 24.97615 61.48249 0.500 20.49143 144 GLU A CA 1
ATOM 4351 C C . GLU A 1 326 ? 47.31942 25.04419 59.99600 1.000 20.06750 144 GLU A C 1
ATOM 4352 O O . GLU A 1 326 ? 48.10823 24.54306 59.17332 1.000 21.76465 144 GLU A O 1
ATOM 4373 N N . TYR A 1 327 ? 46.20113 25.68430 59.65196 1.000 19.34228 145 TYR A N 1
ATOM 4374 C CA . TYR A 1 327 ? 45.76284 25.90469 58.27494 1.000 18.96379 145 TYR A CA 1
ATOM 4375 C C . TYR A 1 327 ? 45.70773 27.40356 57.98024 1.000 19.89916 145 TYR A C 1
ATOM 4376 O O . TYR A 1 327 ? 45.26337 28.20186 58.82056 1.000 23.50782 145 TYR A O 1
ATOM 4394 N N . GLU A 1 328 ? 46.21367 27.78834 56.79375 1.000 20.25284 146 GLU A N 1
ATOM 4395 C CA . GLU A 1 328 ? 45.98862 29.09518 56.19860 1.000 19.93100 146 GLU A CA 1
ATOM 4396 C C . GLU A 1 328 ? 45.00588 28.91762 55.04916 1.000 18.08179 146 GLU A C 1
ATOM 4397 O O . GLU A 1 328 ? 45.23713 28.09983 54.14260 1.000 21.76591 146 GLU A O 1
ATOM 4409 N N . CYS A 1 329 ? 43.90771 29.65857 55.10788 1.000 19.47087 147 CYS A N 1
ATOM 4410 C CA . CYS A 1 329 ? 42.82017 29.53842 54.15371 1.000 19.82452 147 CYS A CA 1
ATOM 4411 C C . CYS A 1 329 ? 42.45771 30.89949 53.58255 1.000 22.53641 147 CYS A C 1
ATOM 4412 O O . CYS A 1 329 ? 42.74538 31.93928 54.17966 1.000 23.11702 147 CYS A O 1
ATOM 4420 N N . LYS A 1 330 ? 41.79684 30.87711 52.43715 1.000 19.14080 148 LYS A N 1
ATOM 4421 C CA . LYS A 1 330 ? 41.30640 32.08064 51.78027 1.000 18.63202 148 LYS A CA 1
ATOM 4422 C C . LYS A 1 330 ? 39.86312 31.86159 51.39268 1.000 20.19713 148 LYS A C 1
ATOM 4423 O O . LYS A 1 330 ? 39.58964 30.97037 50.55285 1.000 18.53301 148 LYS A O 1
ATOM 4442 N N . PRO A 1 331 ? 38.91228 32.59785 51.95896 1.000 20.28950 149 PRO A N 1
ATOM 4443 C CA . PRO A 1 331 ? 37.50492 32.44311 51.57527 1.000 20.36586 149 PRO A CA 1
ATOM 4444 C C . PRO A 1 331 ? 37.23524 33.02094 50.19298 1.000 20.98120 149 PRO A C 1
ATOM 4445 O O . PRO A 1 331 ? 37.96507 33.87611 49.69820 1.000 22.19349 149 PRO A O 1
ATOM 4456 N N . ASN A 1 332 ? 36.15423 32.55015 49.57235 1.000 23.48010 150 ASN A N 1
ATOM 4457 C CA . ASN A 1 332 ? 35.74782 33.04842 48.26848 1.000 22.98795 150 ASN A CA 1
ATOM 4458 C C . ASN A 1 332 ? 34.22443 33.12118 48.23121 1.000 27.66780 150 ASN A C 1
ATOM 4459 O O . ASN A 1 332 ? 33.53608 32.27769 48.80631 1.000 35.57702 150 ASN A O 1
ATOM 4470 N N . GLU A 1 333 ? 33.70703 34.14509 47.54664 1.000 33.06540 151 GLU A N 1
ATOM 4471 C CA . GLU A 1 333 ? 32.26564 34.38781 47.52311 1.000 52.62691 151 GLU A CA 1
ATOM 4472 C C . GLU A 1 333 ? 31.49411 33.16106 47.05532 1.000 43.59927 151 GLU A C 1
ATOM 4473 O O . GLU A 1 333 ? 30.46989 32.78961 47.63736 1.000 48.08060 151 GLU A O 1
ATOM 4485 N N . THR A 1 334 ? 31.95241 32.53742 45.97930 1.000 29.06880 152 THR A N 1
ATOM 4486 C CA . THR A 1 334 ? 31.13941 31.56509 45.26375 1.000 29.31773 152 THR A CA 1
ATOM 4487 C C . THR A 1 334 ? 31.75193 30.17953 45.18185 1.000 24.70965 152 THR A C 1
ATOM 4488 O O . THR A 1 334 ? 31.06599 29.25394 44.72277 1.000 34.05243 152 THR A O 1
ATOM 4499 N N . ARG A 1 335 ? 33.00629 29.99732 45.60062 1.000 22.14612 153 ARG A N 1
ATOM 4500 C CA . ARG A 1 335 ? 33.61603 28.67778 45.49606 1.000 19.83396 153 ARG A CA 1
ATOM 4501 C C . ARG A 1 335 ? 32.90434 27.72949 46.44842 1.000 23.43596 153 ARG A C 1
ATOM 4502 O O . ARG A 1 335 ? 32.42178 28.13488 47.49054 1.000 22.94603 153 ARG A O 1
ATOM 4523 N N . SER A 1 336 ? 32.84227 26.45280 46.09470 1.000 20.39393 154 SER A N 1
ATOM 4524 C CA A SER A 1 336 ? 32.11122 25.50045 46.93005 0.460 27.07015 154 SER A CA 1
ATOM 4525 C CA B SER A 1 336 ? 32.09863 25.52149 46.93821 0.540 26.12480 154 SER A CA 1
ATOM 4526 C C . SER A 1 336 ? 32.72782 25.33443 48.31585 1.000 22.71430 154 SER A C 1
ATOM 4527 O O . SER A 1 336 ? 32.02018 24.92268 49.24984 1.000 21.87068 154 SER A O 1
ATOM 4542 N N . LEU A 1 337 ? 34.01929 25.64295 48.46873 1.000 19.51725 155 LEU A N 1
ATOM 4543 C CA . LEU A 1 337 ? 34.82396 25.46762 49.67660 1.000 17.82236 155 LEU A CA 1
ATOM 4544 C C . LEU A 1 337 ? 35.88330 26.56355 49.73356 1.000 18.56337 155 LEU A C 1
ATOM 4545 O O . LEU A 1 337 ? 36.36417 26.99444 48.68976 1.000 19.06509 155 LEU A O 1
ATOM 4561 N N . MET A 1 338 ? 36.26503 27.00330 50.92897 1.000 18.72750 156 MET A N 1
ATOM 4562 C CA . MET A 1 338 ? 37.38429 27.93165 51.03178 1.000 19.20007 156 MET A CA 1
ATOM 4563 C C . MET A 1 338 ? 38.67211 27.28116 50.54011 1.000 18.27620 156 MET A C 1
ATOM 4564 O O . MET A 1 338 ? 38.87637 26.06907 50.66380 1.000 19.22645 156 MET A O 1
ATOM 4578 N N . TRP A 1 339 ? 39.56620 28.11189 49.99849 1.000 16.66677 157 TRP A N 1
ATOM 4579 C CA . TRP A 1 339 ? 40.89424 27.64545 49.60512 1.000 15.70934 157 TRP A CA 1
ATOM 4580 C C . TRP A 1 339 ? 41.67913 27.24427 50.83595 1.000 21.55623 157 TRP A C 1
ATOM 4581 O O . TRP A 1 339 ? 41.71388 27.98178 51.81945 1.000 18.92240 157 TRP A O 1
ATOM 4602 N N . VAL A 1 340 ? 42.32424 26.08833 50.77210 1.000 18.47077 158 VAL A N 1
ATOM 4603 C CA . VAL A 1 340 ? 43.17170 25.62446 51.87688 1.000 22.35814 158 VAL A CA 1
ATOM 4604 C C . VAL A 1 340 ? 44.58921 25.72188 51.34846 1.000 25.68168 158 VAL A C 1
ATOM 4605 O O . VAL A 1 340 ? 45.03531 24.89072 50.53635 1.000 26.86332 158 VAL A O 1
ATOM 4618 N N . ASN A 1 341 ? 45.27914 26.80245 51.71696 1.000 20.46939 159 ASN A N 1
ATOM 4619 C CA . ASN A 1 341 ? 46.53063 27.13414 51.07009 1.000 21.18933 159 ASN A CA 1
ATOM 4620 C C . ASN A 1 341 ? 47.74790 26.52902 51.73651 1.000 23.22255 159 ASN A C 1
ATOM 4621 O O . ASN A 1 341 ? 48.77975 26.35672 51.07624 1.000 28.81982 159 ASN A O 1
ATOM 4632 N N . LYS A 1 342 ? 47.66838 26.21810 53.02431 1.000 24.72561 160 LYS A N 1
ATOM 4633 C CA . LYS A 1 342 ? 48.82792 25.71622 53.74368 1.000 26.44939 160 LYS A CA 1
ATOM 4634 C C . LYS A 1 342 ? 48.32067 24.88963 54.91575 1.000 22.64349 160 LYS A C 1
ATOM 4635 O O . LYS A 1 342 ? 47.30675 25.22398 55.53901 1.000 22.24459 160 LYS A O 1
ATOM 4654 N N . GLU A 1 343 ? 49.03761 23.80639 55.18596 1.000 24.85561 161 GLU A N 1
ATOM 4655 C CA . GLU A 1 343 ? 48.77040 22.89930 56.28821 1.000 22.94684 161 GLU A CA 1
ATOM 4656 C C . GLU A 1 343 ? 50.11344 22.64556 56.94695 1.000 22.06491 161 GLU A C 1
ATOM 4657 O O . GLU A 1 343 ? 51.09049 22.33168 56.25621 1.000 26.34017 161 GLU A O 1
ATOM 4669 N N . SER A 1 344 ? 50.19004 22.85849 58.26278 1.000 24.00864 162 SER A N 1
ATOM 4670 C CA . SER A 1 344 ? 51.44996 22.70163 58.98363 1.000 21.84351 162 SER A CA 1
ATOM 4671 C C . SER A 1 344 ? 51.18438 21.91866 60.26337 1.000 24.19307 162 SER A C 1
ATOM 4672 O O . SER A 1 344 ? 50.43896 22.38548 61.13020 1.000 22.74037 162 SER A O 1
ATOM 4680 N N . PHE A 1 345 ? 51.82120 20.75078 60.38975 1.000 23.80657 163 PHE A N 1
ATOM 4681 C CA . PHE A 1 345 ? 51.80976 19.98567 61.62840 1.000 24.09098 163 PHE A CA 1
ATOM 4682 C C . PHE A 1 345 ? 52.87234 20.55461 62.56037 1.000 21.18253 163 PHE A C 1
ATOM 4683 O O . PHE A 1 345 ? 54.05023 20.62809 62.20980 1.000 23.77063 163 PHE A O 1
ATOM 4700 N N . LEU A 1 346 ? 52.46009 20.91878 63.76081 1.000 21.01839 164 LEU A N 1
ATOM 4701 C CA . LEU A 1 346 ? 53.34906 21.53232 64.71777 1.000 23.23100 164 LEU A CA 1
ATOM 4702 C C . LEU A 1 346 ? 53.25178 20.79924 66.06588 1.000 26.43088 164 LEU A C 1
ATOM 4703 O O . LEU A 1 346 ? 52.31268 20.03179 66.28310 1.000 32.01927 164 LEU A O 1
#